Protein AF-A0A7T8QWN6-F1 (afdb_monomer_lite)

Secondary structure (DSSP, 8-state):
----PPP------EEEEEEETTTTEEEEEES--SS--S--EEEEEGGG----TT--TTS-HHHHHHHHHHHHHIIIII--GGGSSTT--TTHIIIIIHHHHHHTTS-TT-HHHHHHHHHHHHHHHHHHHHHHHHHHHTT--HHHHHHHHHHHHHHHHHHHHHHHHHHHHH-HHHHHHHHHHHHHHHHHTS----PPP-

Radius of gyration: 24.88 Å; chains: 1; bounding box: 60×54×81 Å

Sequence (198 aa):
MMEAKPKKAYENVVDVVEIHTGRLEASVEVLDDDNLIEDNERIVPLMELYPIKNQSKQFNVLTTATCLDQLRFFYDRIWKPWDVNDEVSEDWVDEHLELRINLLTLSPTDPTNIKLNRLAAETVSNQARIEQLDDLDGSRNDEEGDEIVIEKYDVYLRDEKIRKEVEILENPTLRLAKMRLDRRKKVEGHPEGREYPL

Structure (mmCIF, N/CA/C/O backbone):
data_AF-A0A7T8QWN6-F1
#
_entry.id   AF-A0A7T8QWN6-F1
#
loop_
_atom_site.group_PDB
_atom_site.id
_atom_site.type_symbol
_atom_site.label_atom_id
_atom_site.label_alt_id
_atom_site.label_comp_id
_atom_site.label_asym_id
_atom_site.label_entity_id
_atom_site.label_seq_id
_atom_site.pdbx_PDB_ins_code
_atom_site.Cartn_x
_atom_site.Cartn_y
_atom_site.Cartn_z
_atom_site.occupancy
_atom_site.B_iso_or_equiv
_atom_site.auth_seq_id
_atom_site.auth_comp_id
_atom_site.auth_asym_id
_atom_site.auth_atom_id
_atom_site.pdbx_PDB_model_num
ATOM 1 N N . MET A 1 1 ? -14.410 22.288 -13.694 1.00 36.09 1 MET A N 1
ATOM 2 C CA . MET A 1 1 ? -14.584 20.821 -13.713 1.00 36.09 1 MET A CA 1
ATOM 3 C C . MET A 1 1 ? -13.870 20.304 -14.944 1.00 36.09 1 MET A C 1
ATOM 5 O O . MET A 1 1 ? -14.353 20.535 -16.041 1.00 36.09 1 MET A O 1
ATOM 9 N N . MET A 1 2 ? -12.678 19.734 -14.778 1.00 34.72 2 MET A N 1
ATOM 10 C CA . MET A 1 2 ? -11.991 19.028 -15.859 1.00 34.72 2 MET A CA 1
ATOM 11 C C . MET A 1 2 ? -12.397 17.560 -15.751 1.00 34.72 2 MET A C 1
ATOM 13 O O . MET A 1 2 ? -12.129 16.927 -14.733 1.00 34.72 2 MET A O 1
ATOM 17 N N . GLU A 1 3 ? -13.105 17.054 -16.758 1.00 33.41 3 GLU A N 1
ATOM 18 C CA . GLU A 1 3 ? -13.359 15.622 -16.905 1.00 33.41 3 GLU A CA 1
ATOM 19 C C . GLU A 1 3 ? -12.019 14.906 -17.084 1.00 33.41 3 GLU A C 1
ATOM 21 O O . GLU A 1 3 ? -11.263 15.188 -18.018 1.00 33.41 3 GLU A O 1
ATOM 26 N N . ALA A 1 4 ? -11.712 13.985 -16.170 1.00 37.91 4 ALA A N 1
ATOM 27 C CA . ALA A 1 4 ? -10.608 13.061 -16.344 1.00 37.91 4 ALA A CA 1
ATOM 28 C C . ALA A 1 4 ? -10.914 12.192 -17.570 1.00 37.91 4 ALA A C 1
ATOM 30 O O . ALA A 1 4 ? -11.860 11.403 -17.564 1.00 37.91 4 ALA A O 1
ATOM 31 N N . LYS A 1 5 ? -10.132 12.359 -18.642 1.00 31.75 5 LYS A N 1
ATOM 32 C CA . LYS A 1 5 ? -10.207 11.466 -19.800 1.00 31.75 5 LYS A CA 1
ATOM 33 C C . LYS A 1 5 ? -9.913 10.034 -19.330 1.00 31.75 5 LYS A C 1
ATOM 35 O O . LYS A 1 5 ? -8.959 9.851 -18.569 1.00 31.75 5 LYS A O 1
ATOM 40 N N . PRO A 1 6 ? -10.683 9.025 -19.770 1.00 38.00 6 PRO A N 1
ATOM 41 C CA . PRO A 1 6 ? -10.378 7.639 -19.447 1.00 38.00 6 PRO A CA 1
ATOM 42 C C . PRO A 1 6 ? -8.966 7.311 -19.945 1.00 38.00 6 PRO A C 1
ATOM 44 O O . PRO A 1 6 ? -8.623 7.617 -21.091 1.00 38.00 6 PRO A O 1
ATOM 47 N N . LYS A 1 7 ? -8.135 6.719 -19.076 1.00 41.41 7 LYS A N 1
ATOM 48 C CA . LYS A 1 7 ? -6.840 6.157 -19.476 1.00 41.41 7 LYS A CA 1
ATOM 49 C C . LYS A 1 7 ? -7.110 5.163 -20.609 1.00 41.41 7 LYS A C 1
ATOM 51 O O . LYS A 1 7 ? -7.855 4.205 -20.418 1.00 41.41 7 LYS A O 1
ATOM 56 N N . LYS A 1 8 ? -6.551 5.422 -21.792 1.00 41.22 8 LYS A N 1
ATOM 57 C CA . LYS A 1 8 ? -6.565 4.486 -22.920 1.00 41.22 8 LYS A CA 1
ATOM 58 C C . LYS A 1 8 ? -5.888 3.200 -22.432 1.00 41.22 8 LYS A C 1
ATOM 60 O O . LYS A 1 8 ? -4.710 3.243 -22.095 1.00 41.22 8 LYS A O 1
ATOM 65 N N . ALA A 1 9 ? -6.628 2.099 -22.335 1.00 47.12 9 ALA A N 1
ATOM 66 C CA . ALA A 1 9 ? -6.013 0.786 -22.201 1.00 47.12 9 ALA A CA 1
ATOM 67 C C . ALA A 1 9 ? -5.255 0.534 -23.508 1.00 47.12 9 ALA A C 1
ATOM 69 O O . ALA A 1 9 ? -5.851 0.582 -24.583 1.00 47.12 9 ALA A O 1
ATOM 70 N N . TYR A 1 10 ? -3.936 0.391 -23.439 1.00 53.88 10 TYR A N 1
ATOM 71 C CA . TYR A 1 10 ? -3.146 0.023 -24.606 1.00 53.88 10 TYR A CA 1
ATOM 72 C C . TYR A 1 10 ? -3.382 -1.476 -24.860 1.00 53.88 10 TYR A C 1
ATOM 74 O O . TYR A 1 10 ? -2.912 -2.310 -24.096 1.00 53.88 10 TYR A O 1
ATOM 82 N N . GLU A 1 11 ? -4.165 -1.813 -25.890 1.00 68.50 11 GLU A N 1
ATOM 83 C CA . GLU A 1 11 ? -4.492 -3.187 -26.325 1.00 68.50 11 GLU A CA 1
ATOM 84 C C . GLU A 1 11 ? -3.371 -3.799 -27.190 1.00 68.50 11 GLU A C 1
ATOM 86 O O . GLU A 1 11 ? -3.631 -4.396 -28.231 1.00 68.50 11 GLU A O 1
ATOM 91 N N . ASN A 1 12 ? -2.105 -3.630 -26.804 1.00 80.88 12 ASN A N 1
ATOM 92 C CA . ASN A 1 12 ? -1.005 -4.233 -27.556 1.00 80.88 12 ASN A CA 1
ATOM 93 C C . ASN A 1 12 ? -0.857 -5.699 -27.138 1.00 80.88 12 ASN A C 1
ATOM 95 O O . ASN A 1 12 ? -0.647 -5.993 -25.960 1.00 80.88 12 ASN A O 1
ATOM 99 N N . VAL A 1 13 ? -0.964 -6.620 -28.097 1.00 85.75 13 VAL A N 1
ATOM 100 C CA . VAL A 1 13 ? -0.644 -8.032 -27.858 1.00 85.75 13 VAL A CA 1
ATOM 101 C C . VAL A 1 13 ? 0.873 -8.169 -27.828 1.00 85.75 13 VAL A C 1
ATOM 103 O O . VAL A 1 13 ? 1.559 -7.662 -28.716 1.00 85.75 13 VAL A O 1
ATOM 106 N N . VAL A 1 14 ? 1.389 -8.834 -26.799 1.00 88.44 14 VAL A N 1
ATOM 107 C CA . VAL A 1 14 ? 2.826 -9.028 -26.614 1.00 88.44 14 VAL A CA 1
ATOM 108 C C . VAL A 1 14 ? 3.167 -10.491 -26.375 1.00 88.44 14 VAL A C 1
ATOM 110 O O . VAL A 1 14 ? 2.383 -11.219 -25.757 1.00 88.44 14 VAL A O 1
ATOM 113 N N . ASP A 1 15 ? 4.358 -10.882 -26.809 1.00 89.69 15 ASP A N 1
ATOM 114 C CA . ASP A 1 15 ? 5.020 -12.105 -26.378 1.00 89.69 15 ASP A CA 1
ATOM 115 C C . ASP A 1 15 ? 5.909 -11.808 -25.170 1.00 89.69 15 ASP A C 1
ATOM 117 O O . ASP A 1 15 ? 6.622 -10.809 -25.128 1.00 89.69 15 ASP A O 1
ATOM 121 N N . VAL A 1 16 ? 5.844 -12.671 -24.155 1.00 90.44 16 VAL A N 1
ATOM 122 C CA . VAL A 1 16 ? 6.678 -12.555 -22.952 1.00 90.44 16 VAL A CA 1
ATOM 123 C C . VAL A 1 16 ? 7.971 -13.325 -23.184 1.00 90.44 16 VAL A C 1
ATOM 125 O O . VAL A 1 16 ? 7.938 -14.549 -23.322 1.00 90.44 16 VAL A O 1
ATOM 128 N N . VAL A 1 17 ? 9.091 -12.607 -23.196 1.00 91.94 17 VAL A N 1
ATOM 129 C CA . VAL A 1 17 ? 10.430 -13.155 -23.445 1.00 91.94 17 VAL A CA 1
ATOM 130 C C . VAL A 1 17 ? 11.053 -13.659 -22.145 1.00 91.94 17 VAL A C 1
ATOM 132 O O . VAL A 1 17 ? 11.495 -14.804 -22.066 1.00 91.94 17 VAL A O 1
ATOM 135 N N . GLU A 1 18 ? 11.042 -12.828 -21.100 1.00 93.56 18 GLU A N 1
ATOM 136 C CA . GLU A 1 18 ? 11.654 -13.139 -19.805 1.00 93.56 18 GLU A CA 1
ATOM 137 C C . GLU A 1 18 ? 10.854 -12.528 -18.647 1.00 93.56 18 GLU A C 1
ATOM 139 O O . GLU A 1 18 ? 10.285 -11.444 -18.769 1.00 93.56 18 GLU A O 1
ATOM 144 N N . ILE A 1 19 ? 10.818 -13.224 -17.505 1.00 93.12 19 ILE A N 1
ATOM 145 C CA . ILE A 1 19 ? 10.182 -12.749 -16.270 1.00 93.12 19 ILE A CA 1
ATOM 146 C C . ILE A 1 19 ? 11.258 -12.455 -15.225 1.00 93.12 19 ILE A C 1
ATOM 148 O O . ILE A 1 19 ? 11.980 -13.350 -14.786 1.00 93.12 19 ILE A O 1
ATOM 152 N N . HIS A 1 20 ? 11.284 -11.214 -14.746 1.00 94.25 20 HIS A N 1
ATOM 153 C CA . HIS A 1 20 ? 12.192 -10.722 -13.713 1.00 94.25 20 HIS A CA 1
ATOM 154 C C . HIS A 1 20 ? 11.475 -10.696 -12.361 1.00 94.25 20 HIS A C 1
ATOM 156 O O . HIS A 1 20 ? 11.024 -9.648 -11.898 1.00 94.25 20 HIS A O 1
ATOM 162 N N . THR A 1 21 ? 11.357 -11.851 -11.701 1.00 87.44 21 THR A N 1
ATOM 163 C CA . THR A 1 21 ? 10.572 -11.989 -10.455 1.00 87.44 21 THR A CA 1
ATOM 164 C C . THR A 1 21 ? 11.042 -11.074 -9.324 1.00 87.44 21 THR A C 1
ATOM 166 O O . THR A 1 21 ? 10.207 -10.556 -8.593 1.00 87.44 21 THR A O 1
ATOM 169 N N . GLY A 1 22 ? 12.349 -10.813 -9.209 1.00 87.62 22 GLY A N 1
ATOM 170 C CA . GLY A 1 22 ? 12.899 -9.910 -8.189 1.00 87.62 22 GLY A CA 1
ATOM 171 C C . GLY A 1 22 ? 12.535 -8.433 -8.380 1.00 87.62 22 GLY A C 1
ATOM 172 O O . GLY A 1 22 ? 12.601 -7.669 -7.426 1.00 87.62 22 GLY A O 1
ATOM 173 N N . ARG A 1 23 ? 12.137 -8.036 -9.595 1.00 89.38 23 ARG A N 1
ATOM 174 C CA . ARG A 1 23 ? 11.696 -6.670 -9.925 1.00 89.38 23 ARG A CA 1
ATOM 175 C C . ARG A 1 23 ? 10.200 -6.577 -10.214 1.00 89.38 23 ARG A C 1
ATOM 177 O O . ARG A 1 23 ? 9.685 -5.485 -10.396 1.00 89.38 23 ARG A O 1
ATOM 184 N N . LEU A 1 24 ? 9.506 -7.717 -10.243 1.00 93.62 24 LEU A N 1
ATOM 185 C CA . LEU A 1 24 ? 8.110 -7.828 -10.672 1.00 93.62 24 LEU A CA 1
ATOM 186 C C . LEU A 1 24 ? 7.871 -7.215 -12.059 1.00 93.62 24 LEU A C 1
ATOM 188 O O . LEU A 1 24 ? 6.840 -6.593 -12.322 1.00 93.62 24 LEU A O 1
ATOM 192 N N . GLU A 1 25 ? 8.818 -7.455 -12.960 1.00 96.25 25 GLU A N 1
ATOM 193 C CA . GLU A 1 25 ? 8.827 -6.968 -14.339 1.00 96.25 25 GLU A CA 1
ATOM 194 C C . GLU A 1 25 ? 8.911 -8.136 -15.326 1.00 96.25 25 GLU A C 1
ATOM 196 O O . GLU A 1 25 ? 9.283 -9.259 -14.970 1.00 96.25 25 GLU A O 1
ATOM 201 N N . ALA A 1 26 ? 8.591 -7.866 -16.584 1.00 95.50 26 ALA A N 1
ATOM 202 C CA . ALA A 1 26 ? 8.806 -8.775 -17.696 1.00 95.50 26 ALA A CA 1
ATOM 203 C C . ALA A 1 26 ? 9.373 -8.031 -18.902 1.00 95.50 26 ALA A C 1
ATOM 205 O O . ALA A 1 26 ? 8.971 -6.904 -19.192 1.00 95.50 26 ALA A O 1
ATOM 206 N N . SER A 1 27 ? 10.264 -8.709 -19.614 1.00 94.81 27 SER A N 1
ATOM 207 C CA . SER A 1 27 ? 10.663 -8.355 -20.970 1.00 94.81 27 SER A CA 1
ATOM 208 C C . SER A 1 27 ? 9.614 -8.865 -21.950 1.00 94.81 27 SER A C 1
ATOM 210 O O . SER A 1 27 ? 9.266 -10.052 -21.920 1.00 94.81 27 SER A O 1
ATOM 212 N N . VAL A 1 28 ? 9.102 -7.987 -22.810 1.00 92.50 28 VAL A N 1
ATOM 213 C CA . VAL A 1 28 ? 8.050 -8.311 -23.777 1.00 92.50 28 VAL A CA 1
ATOM 214 C C . VAL A 1 28 ? 8.340 -7.768 -25.169 1.00 92.50 28 VAL A C 1
ATOM 216 O O . VAL A 1 28 ? 8.857 -6.664 -25.309 1.00 92.50 28 VAL A O 1
ATOM 219 N N . GLU A 1 29 ? 7.937 -8.511 -26.194 1.00 90.38 29 GLU A N 1
ATOM 220 C CA . GLU A 1 29 ? 7.984 -8.102 -27.600 1.00 90.38 29 GLU A CA 1
ATOM 221 C C . GLU A 1 29 ? 6.567 -7.832 -28.112 1.00 90.38 29 GLU A C 1
ATOM 223 O O . GLU A 1 29 ? 5.663 -8.648 -27.935 1.00 90.38 29 GLU A O 1
ATOM 228 N N . VAL A 1 30 ? 6.342 -6.679 -28.744 1.00 86.12 30 VAL A N 1
ATOM 229 C CA . VAL A 1 30 ? 5.023 -6.313 -29.287 1.00 86.12 30 VAL A CA 1
ATOM 230 C C . VAL A 1 30 ? 4.777 -7.019 -30.622 1.00 86.12 30 VAL A C 1
ATOM 232 O O . VAL A 1 30 ? 5.586 -6.911 -31.538 1.00 86.12 30 VAL A O 1
ATOM 235 N N . LEU A 1 31 ? 3.639 -7.709 -30.744 1.00 78.31 31 LEU A N 1
ATOM 236 C CA . LEU A 1 31 ? 3.319 -8.564 -31.893 1.00 78.31 31 LEU A CA 1
ATOM 237 C C . LEU A 1 31 ? 2.673 -7.843 -33.088 1.00 78.31 31 LEU A C 1
ATOM 239 O O . LEU A 1 31 ? 2.512 -8.464 -34.135 1.00 78.31 31 LEU A O 1
ATOM 243 N N . ASP A 1 32 ? 2.299 -6.569 -32.950 1.00 66.62 32 ASP A N 1
ATOM 244 C CA . ASP A 1 32 ? 1.532 -5.827 -33.965 1.00 66.62 32 ASP A CA 1
ATOM 245 C C . ASP A 1 32 ? 2.066 -4.395 -34.149 1.00 66.62 32 ASP A C 1
ATOM 247 O O . ASP A 1 32 ? 1.340 -3.409 -34.025 1.00 66.62 32 ASP A O 1
ATOM 251 N N . ASP A 1 33 ? 3.375 -4.261 -34.380 1.00 58.12 33 ASP A N 1
ATOM 252 C CA . ASP A 1 33 ? 3.938 -3.017 -34.908 1.00 58.12 33 ASP A CA 1
ATOM 253 C C . ASP A 1 33 ? 4.188 -3.223 -36.411 1.00 58.12 33 ASP A C 1
ATOM 255 O O . ASP A 1 33 ? 5.148 -3.876 -36.815 1.00 58.12 33 ASP A O 1
ATOM 259 N N . ASP A 1 34 ? 3.324 -2.646 -37.257 1.00 55.72 34 ASP A N 1
ATOM 260 C CA . ASP A 1 34 ? 3.545 -2.504 -38.712 1.00 55.72 34 ASP A CA 1
ATOM 261 C C . ASP A 1 34 ? 4.887 -1.793 -39.031 1.00 55.72 34 ASP A C 1
ATOM 263 O O . ASP A 1 34 ? 5.310 -1.710 -40.188 1.00 55.72 34 ASP A O 1
ATOM 267 N N . ASN A 1 35 ? 5.580 -1.276 -38.010 1.00 52.12 35 ASN A N 1
ATOM 268 C CA . ASN A 1 35 ? 6.927 -0.747 -38.089 1.00 52.12 35 ASN A CA 1
ATOM 269 C C . ASN A 1 35 ? 7.946 -1.801 -37.635 1.00 52.12 35 ASN A C 1
ATOM 271 O O . ASN A 1 35 ? 8.075 -2.117 -36.455 1.00 52.12 35 ASN A O 1
ATOM 275 N N . LEU A 1 36 ? 8.722 -2.283 -38.606 1.00 50.28 36 LEU A N 1
ATOM 276 C CA . LEU A 1 36 ? 9.958 -3.056 -38.452 1.00 50.28 36 LEU A CA 1
ATOM 277 C C . LEU A 1 36 ? 11.016 -2.255 -37.663 1.00 50.28 36 LEU A C 1
ATOM 279 O O . LEU A 1 36 ? 11.986 -1.764 -38.242 1.00 50.28 36 LEU A O 1
ATOM 283 N N . ILE A 1 37 ? 10.820 -2.056 -36.362 1.00 56.22 37 ILE A N 1
ATOM 284 C CA . ILE A 1 37 ? 11.839 -1.490 -35.478 1.00 56.22 37 ILE A CA 1
ATOM 285 C C . ILE A 1 37 ? 12.659 -2.667 -34.946 1.00 56.22 37 ILE A C 1
ATOM 287 O O . ILE A 1 37 ? 12.119 -3.588 -34.343 1.00 56.22 37 ILE A O 1
ATOM 291 N N . GLU A 1 38 ? 13.967 -2.643 -35.201 1.00 57.00 38 GLU A N 1
ATOM 292 C CA . GLU A 1 38 ? 14.924 -3.705 -34.844 1.00 57.00 38 GLU A CA 1
ATOM 293 C C . GLU A 1 38 ? 15.134 -3.888 -33.319 1.00 57.00 38 GLU A C 1
ATOM 295 O O . GLU A 1 38 ? 15.920 -4.739 -32.929 1.00 57.00 38 GLU A O 1
ATOM 300 N N . ASP A 1 39 ? 14.396 -3.162 -32.467 1.00 62.84 39 ASP A N 1
ATOM 301 C CA . ASP A 1 39 ? 14.409 -3.251 -30.996 1.00 62.84 39 ASP A CA 1
ATOM 302 C C . ASP A 1 39 ? 12.982 -3.052 -30.438 1.00 62.84 39 ASP A C 1
ATOM 304 O O . ASP A 1 39 ? 12.593 -1.962 -30.007 1.00 62.84 39 ASP A O 1
ATOM 308 N N . ASN A 1 40 ? 12.168 -4.111 -30.481 1.00 76.88 40 ASN A N 1
ATOM 309 C CA . ASN A 1 40 ? 10.787 -4.109 -29.970 1.00 76.88 40 ASN A CA 1
ATOM 310 C C . ASN A 1 40 ? 10.650 -4.678 -28.548 1.00 76.88 40 ASN A C 1
ATOM 312 O O . ASN A 1 40 ? 9.529 -4.749 -28.032 1.00 76.88 40 ASN A O 1
ATOM 316 N N . GLU A 1 41 ? 11.760 -5.056 -27.908 1.00 86.56 41 GLU A N 1
ATOM 317 C CA . GLU A 1 41 ? 11.755 -5.521 -26.523 1.00 86.56 41 GLU A CA 1
ATOM 318 C C . GLU A 1 41 ? 11.516 -4.343 -25.568 1.00 86.56 41 GLU A C 1
ATOM 320 O O . GLU A 1 41 ? 12.188 -3.310 -25.611 1.00 86.56 41 GLU A O 1
ATOM 325 N N . ARG A 1 42 ? 10.526 -4.487 -24.690 1.00 89.00 42 ARG A N 1
ATOM 326 C CA . ARG A 1 42 ? 10.186 -3.503 -23.661 1.00 89.00 42 ARG A CA 1
ATOM 327 C C . ARG A 1 42 ? 10.121 -4.177 -22.307 1.00 89.00 42 ARG A C 1
ATOM 329 O O . ARG A 1 42 ? 9.623 -5.290 -22.187 1.00 89.00 42 ARG A O 1
ATOM 336 N N . ILE A 1 43 ? 10.559 -3.463 -21.278 1.00 93.31 43 ILE A N 1
ATOM 337 C CA . ILE A 1 43 ? 10.356 -3.880 -19.893 1.00 93.31 43 ILE A CA 1
ATOM 338 C C . ILE A 1 43 ? 9.037 -3.284 -19.417 1.00 93.31 43 ILE A C 1
ATOM 340 O O . ILE A 1 43 ? 8.831 -2.072 -19.509 1.00 93.31 43 ILE A O 1
ATOM 344 N N . VAL A 1 44 ? 8.142 -4.134 -18.925 1.00 93.50 44 VAL A N 1
ATOM 345 C CA . VAL A 1 44 ? 6.851 -3.725 -18.364 1.00 93.50 44 VAL A CA 1
ATOM 346 C C . VAL A 1 44 ? 6.639 -4.354 -16.986 1.00 93.50 44 VAL A C 1
ATOM 348 O O . VAL A 1 44 ? 7.082 -5.482 -16.752 1.00 93.50 44 VAL A O 1
ATOM 351 N N . PRO A 1 45 ? 5.934 -3.681 -16.063 1.00 94.81 45 PRO A N 1
ATOM 352 C CA . PRO A 1 45 ? 5.517 -4.298 -14.810 1.00 94.81 45 PRO A CA 1
ATOM 353 C C . PRO A 1 45 ? 4.621 -5.516 -15.067 1.00 94.81 45 PRO A C 1
ATOM 355 O O . PRO A 1 45 ? 3.711 -5.467 -15.898 1.00 94.81 45 PRO A O 1
ATOM 358 N N . LEU A 1 46 ? 4.781 -6.590 -14.288 1.00 94.69 46 LEU A N 1
ATOM 359 C CA . LEU A 1 46 ? 3.911 -7.777 -14.374 1.00 94.69 46 LEU A CA 1
ATOM 360 C C . LEU A 1 46 ? 2.431 -7.426 -14.177 1.00 94.69 46 LEU A C 1
ATOM 362 O O . LEU A 1 46 ? 1.543 -8.025 -14.780 1.00 94.69 46 LEU A O 1
ATOM 366 N N . MET A 1 47 ? 2.176 -6.402 -13.368 1.00 93.50 47 MET A N 1
ATOM 367 C CA . MET A 1 47 ? 0.860 -5.822 -13.110 1.00 93.50 47 MET A CA 1
ATOM 368 C C . MET A 1 47 ? 0.128 -5.339 -14.371 1.00 93.50 47 MET A C 1
ATOM 370 O O . MET A 1 47 ? -1.104 -5.271 -14.372 1.00 93.50 47 MET A O 1
ATOM 374 N N . GLU A 1 48 ? 0.847 -5.054 -15.456 1.00 92.44 48 GLU A N 1
ATOM 375 C CA . GLU A 1 48 ? 0.286 -4.582 -16.726 1.00 92.44 48 GLU A CA 1
ATOM 376 C C . GLU A 1 48 ? -0.032 -5.723 -17.708 1.00 92.44 48 GLU A C 1
ATOM 378 O O . GLU A 1 48 ? -0.742 -5.505 -18.688 1.00 92.44 48 GLU A O 1
ATOM 383 N N . LEU A 1 49 ? 0.414 -6.957 -17.435 1.00 91.56 49 LEU A N 1
ATOM 384 C CA . LEU A 1 49 ? 0.239 -8.098 -18.339 1.00 91.56 49 LEU A CA 1
ATOM 385 C C . LEU A 1 49 ? -1.068 -8.853 -18.114 1.00 91.56 49 LEU A C 1
ATOM 387 O O . LEU A 1 49 ? -1.349 -9.303 -17.008 1.00 91.56 49 LEU A O 1
ATOM 391 N N . TYR A 1 50 ? -1.836 -9.106 -19.171 1.00 91.19 50 TYR A N 1
ATOM 392 C CA . TYR A 1 50 ? -3.069 -9.894 -19.089 1.00 91.19 50 TYR A CA 1
ATOM 393 C C . TYR A 1 50 ? -2.965 -11.147 -19.964 1.00 91.19 50 TYR A C 1
ATOM 395 O O . TYR A 1 50 ? -2.650 -11.037 -21.150 1.00 91.19 50 TYR A O 1
ATOM 403 N N . PRO A 1 51 ? -3.232 -12.348 -19.422 1.00 89.81 51 PRO A N 1
ATOM 404 C CA . PRO A 1 51 ? -3.171 -13.565 -20.213 1.00 89.81 51 PRO A CA 1
ATOM 405 C C . PRO A 1 51 ? -4.340 -13.631 -21.200 1.00 89.81 51 PRO A C 1
ATOM 407 O O . PRO A 1 51 ? -5.488 -13.325 -20.868 1.00 89.81 51 PRO A O 1
ATOM 410 N N . ILE A 1 52 ? -4.055 -14.085 -22.419 1.00 86.88 52 ILE A N 1
ATOM 411 C CA . ILE A 1 52 ? -5.055 -14.272 -23.475 1.00 86.88 52 ILE A CA 1
ATOM 412 C C . ILE A 1 52 ? -5.562 -15.718 -23.505 1.00 86.88 52 ILE A C 1
ATOM 414 O O . ILE A 1 52 ? -4.813 -16.667 -23.281 1.00 86.88 52 ILE A O 1
ATOM 418 N N . LYS A 1 53 ? -6.843 -15.912 -23.852 1.00 77.94 53 LYS A N 1
ATOM 419 C CA . LYS A 1 53 ? -7.490 -17.244 -23.885 1.00 77.94 53 LYS A CA 1
ATOM 420 C C . LYS A 1 53 ? -6.800 -18.257 -24.810 1.00 77.94 53 LYS A C 1
ATOM 422 O O . LYS A 1 53 ? -6.937 -19.455 -24.591 1.00 77.94 53 LYS A O 1
ATOM 427 N N . ASN A 1 54 ? -6.087 -17.775 -25.828 1.00 73.19 54 ASN A N 1
ATOM 428 C CA . ASN A 1 54 ? -5.444 -18.594 -26.858 1.00 73.19 54 ASN A CA 1
ATOM 429 C C . ASN A 1 54 ? -3.933 -18.795 -26.622 1.00 73.19 54 ASN A C 1
ATOM 431 O O . ASN A 1 54 ? -3.226 -19.169 -27.555 1.00 73.19 54 ASN A O 1
ATOM 435 N N . GLN A 1 55 ? -3.428 -18.543 -25.408 1.00 73.69 55 GLN A N 1
ATOM 436 C CA . GLN A 1 55 ? -2.034 -18.830 -25.055 1.00 73.69 55 GLN A CA 1
ATOM 437 C C . GLN A 1 55 ? -1.687 -20.314 -25.274 1.00 73.69 55 GLN A C 1
ATOM 439 O O . GLN A 1 55 ? -2.546 -21.197 -25.178 1.00 73.69 55 GLN A O 1
ATOM 444 N N . SER A 1 56 ? -0.413 -20.582 -25.585 1.00 69.62 56 SER A N 1
ATOM 445 C CA . SER A 1 56 ? 0.107 -21.938 -25.800 1.00 69.62 56 SER A CA 1
ATOM 446 C C . SER A 1 56 ? -0.344 -22.894 -24.692 1.00 69.62 56 SER A C 1
ATOM 448 O O . SER A 1 56 ? -0.223 -22.590 -23.507 1.00 69.62 56 SER A O 1
ATOM 450 N N . LYS A 1 57 ? -0.803 -24.095 -25.076 1.00 65.31 57 LYS A N 1
ATOM 451 C CA . LYS A 1 57 ? -1.290 -25.143 -24.152 1.00 65.31 57 LYS A CA 1
ATOM 452 C C . LYS A 1 57 ? -0.250 -25.611 -23.127 1.00 65.31 57 LYS A C 1
ATOM 454 O O . LYS A 1 57 ? -0.593 -26.363 -22.221 1.00 65.31 57 LYS A O 1
ATOM 459 N N . GLN A 1 58 ? 1.011 -25.223 -23.305 1.00 69.94 58 GLN A N 1
ATOM 460 C CA . GLN A 1 58 ? 2.098 -25.510 -22.373 1.00 69.94 58 GLN A CA 1
ATOM 461 C C . GLN A 1 58 ? 1.962 -24.722 -21.061 1.00 69.94 58 GLN A C 1
ATOM 463 O O . GLN A 1 58 ? 2.480 -25.164 -20.040 1.00 69.94 58 GLN A O 1
ATOM 468 N N . PHE A 1 59 ? 1.224 -23.607 -21.065 1.00 70.81 59 PHE A N 1
ATOM 469 C CA . PHE A 1 59 ? 0.994 -22.779 -19.886 1.00 70.81 59 PHE A CA 1
ATOM 470 C C . PHE A 1 59 ? -0.465 -22.860 -19.436 1.00 70.81 59 PHE A C 1
ATOM 472 O O . PHE A 1 59 ? -1.400 -22.797 -20.238 1.00 70.81 59 PHE A O 1
ATOM 479 N N . ASN A 1 60 ? -0.676 -22.999 -18.126 1.00 83.75 60 ASN A N 1
ATOM 480 C CA . ASN A 1 60 ? -2.016 -22.959 -17.557 1.00 83.75 60 ASN A CA 1
ATOM 481 C C . ASN A 1 60 ? -2.485 -21.501 -17.455 1.00 83.75 60 ASN A C 1
ATOM 483 O O . ASN A 1 60 ? -2.220 -20.826 -16.463 1.00 83.75 60 ASN A O 1
ATOM 487 N N . VAL A 1 61 ? -3.217 -21.049 -18.477 1.00 87.19 61 VAL A N 1
ATOM 488 C CA . VAL A 1 61 ? -3.784 -19.691 -18.578 1.00 87.19 61 VAL A CA 1
ATOM 489 C C . VAL A 1 61 ? -4.545 -19.284 -17.312 1.00 87.19 61 VAL A C 1
ATOM 491 O O . VAL A 1 61 ? -4.431 -18.145 -16.866 1.00 87.19 61 VAL A O 1
ATOM 494 N N . LEU A 1 62 ? -5.293 -20.211 -16.700 1.00 87.94 62 LEU A N 1
ATOM 495 C CA . LEU A 1 62 ? -6.058 -19.930 -15.483 1.00 87.94 62 LEU A CA 1
ATOM 496 C C . LEU A 1 62 ? -5.137 -19.679 -14.284 1.00 87.94 62 LEU A C 1
ATOM 498 O O . LEU A 1 62 ? -5.383 -18.760 -13.504 1.00 87.94 62 LEU A O 1
ATOM 502 N N . THR A 1 63 ? -4.077 -20.476 -14.142 1.00 89.31 63 THR A N 1
ATOM 503 C CA . THR A 1 63 ? -3.073 -20.273 -13.090 1.00 89.31 63 THR A CA 1
ATOM 504 C C . THR A 1 63 ? -2.365 -18.937 -13.278 1.00 89.31 63 THR A C 1
ATOM 506 O O . THR A 1 63 ? -2.298 -18.163 -12.330 1.00 89.31 63 THR A O 1
ATOM 509 N N . THR A 1 64 ? -1.922 -18.621 -14.498 1.00 89.75 64 THR A N 1
ATOM 510 C CA . THR A 1 64 ? -1.275 -17.338 -14.808 1.00 89.75 64 THR A CA 1
ATOM 511 C C . THR A 1 64 ? -2.187 -16.154 -14.490 1.00 89.75 64 THR A C 1
ATOM 513 O O . THR A 1 64 ? -1.756 -15.221 -13.816 1.00 89.75 64 THR A O 1
ATOM 516 N N . ALA A 1 65 ? -3.458 -16.210 -14.904 1.00 90.75 65 ALA A N 1
ATOM 517 C CA . ALA A 1 65 ? -4.444 -15.177 -14.582 1.00 90.75 65 ALA A CA 1
ATOM 518 C C . ALA A 1 65 ? -4.607 -15.007 -13.069 1.00 90.75 65 ALA A C 1
ATOM 520 O O . ALA A 1 65 ? -4.531 -13.893 -12.564 1.00 90.75 65 ALA A O 1
ATOM 521 N N . THR A 1 66 ? -4.738 -16.121 -12.343 1.00 93.50 66 THR A N 1
ATOM 522 C CA . THR A 1 66 ? -4.907 -16.110 -10.883 1.00 93.50 66 THR A CA 1
ATOM 523 C C . THR A 1 66 ? -3.704 -15.478 -10.180 1.00 93.50 66 THR A C 1
ATOM 525 O O . THR A 1 66 ? -3.890 -14.645 -9.298 1.00 93.50 66 THR A O 1
ATOM 528 N N . CYS A 1 67 ? -2.475 -15.830 -10.571 1.00 92.19 67 CYS A N 1
ATOM 529 C CA . CYS A 1 67 ? -1.261 -15.258 -9.981 1.00 92.19 67 CYS A CA 1
ATOM 530 C C . CYS A 1 67 ? -1.167 -13.745 -10.222 1.00 92.19 67 CYS A C 1
ATOM 532 O O . CYS A 1 67 ? -0.838 -12.994 -9.306 1.00 92.19 67 CYS A O 1
ATOM 534 N N . LEU A 1 68 ? -1.489 -13.286 -11.434 1.00 93.75 68 LEU A N 1
ATOM 535 C CA . LEU A 1 68 ? -1.468 -11.862 -11.765 1.00 93.75 68 LEU A CA 1
ATOM 536 C C . LEU A 1 68 ? -2.580 -11.092 -11.038 1.00 93.75 68 LEU A C 1
ATOM 538 O O . LEU A 1 68 ? -2.349 -9.982 -10.568 1.00 93.75 68 LEU A O 1
ATOM 542 N N . ASP A 1 69 ? -3.763 -11.682 -10.874 1.00 95.06 69 ASP A N 1
ATOM 543 C CA . ASP A 1 69 ? -4.851 -11.076 -10.100 1.00 95.06 69 ASP A CA 1
ATOM 544 C C . ASP A 1 69 ? -4.517 -10.987 -8.607 1.00 95.06 69 ASP A C 1
ATOM 546 O O . ASP A 1 69 ? -4.840 -9.990 -7.963 1.00 95.06 69 ASP A O 1
ATOM 550 N N . GLN A 1 70 ? -3.830 -11.989 -8.051 1.00 94.88 70 GLN A N 1
ATOM 551 C CA . GLN A 1 70 ? -3.328 -11.949 -6.675 1.00 94.88 70 GLN A CA 1
ATOM 552 C C . GLN A 1 70 ? -2.268 -10.861 -6.491 1.00 94.88 70 GLN A C 1
ATOM 554 O O . GLN A 1 70 ? -2.341 -10.111 -5.517 1.00 94.88 70 GLN A O 1
ATOM 559 N N . LEU A 1 71 ? -1.333 -10.736 -7.440 1.00 94.62 71 LEU A N 1
ATOM 560 C CA . LEU A 1 71 ? -0.337 -9.664 -7.454 1.00 94.62 71 LEU A CA 1
ATOM 561 C C . LEU A 1 71 ? -1.023 -8.291 -7.458 1.00 94.62 71 LEU A C 1
ATOM 563 O O . LEU A 1 71 ? -0.702 -7.432 -6.637 1.00 94.62 71 LEU A O 1
ATOM 567 N N . ARG A 1 72 ? -2.035 -8.116 -8.317 1.00 95.19 72 ARG A N 1
ATOM 568 C CA . ARG A 1 72 ? -2.808 -6.871 -8.393 1.00 95.19 72 ARG A CA 1
ATOM 569 C C . ARG A 1 72 ? -3.555 -6.562 -7.129 1.00 95.19 72 ARG A C 1
ATOM 571 O O . ARG A 1 72 ? -3.440 -5.469 -6.586 1.00 95.19 72 ARG A O 1
ATOM 578 N N . PHE A 1 73 ? -4.284 -7.544 -6.624 1.00 95.56 73 PHE A N 1
ATOM 579 C CA . PHE A 1 73 ? -5.009 -7.400 -5.378 1.00 95.56 73 PHE A CA 1
ATOM 580 C C . PHE A 1 73 ? -4.079 -6.999 -4.228 1.00 95.56 73 PHE A C 1
ATOM 582 O O . PHE A 1 73 ? -4.431 -6.122 -3.439 1.00 95.56 73 PHE A O 1
ATOM 589 N N . PHE A 1 74 ? -2.889 -7.597 -4.151 1.00 94.31 74 PHE A N 1
ATOM 590 C CA . PHE A 1 74 ? -1.902 -7.257 -3.139 1.00 94.31 74 PHE A CA 1
ATOM 591 C C . PHE A 1 74 ? -1.490 -5.784 -3.224 1.00 94.31 74 PHE A C 1
ATOM 593 O O . PHE A 1 74 ? -1.726 -5.043 -2.268 1.00 94.31 74 PHE A O 1
ATOM 600 N N . TYR A 1 75 ? -0.952 -5.335 -4.360 1.00 92.25 75 TYR A N 1
ATOM 601 C CA . TYR A 1 75 ? -0.420 -3.974 -4.487 1.00 92.25 75 TYR A CA 1
ATOM 602 C C . TYR A 1 75 ? -1.505 -2.887 -4.527 1.00 92.25 75 TYR A C 1
ATOM 604 O O . TYR A 1 75 ? -1.292 -1.796 -4.003 1.00 92.25 75 TYR A O 1
ATOM 612 N N . ASP A 1 76 ? -2.696 -3.185 -5.057 1.00 92.38 76 ASP A N 1
ATOM 613 C CA . ASP A 1 76 ? -3.792 -2.211 -5.137 1.00 92.38 76 ASP A CA 1
ATOM 614 C C . ASP A 1 76 ? -4.581 -2.084 -3.825 1.00 92.38 76 ASP A C 1
ATOM 616 O O . ASP A 1 76 ? -5.220 -1.057 -3.569 1.00 92.38 76 ASP A O 1
ATOM 620 N N . ARG A 1 77 ? -4.647 -3.154 -3.017 1.00 93.00 77 ARG A N 1
ATOM 621 C CA . ARG A 1 77 ? -5.600 -3.244 -1.891 1.00 93.00 77 ARG A CA 1
ATOM 622 C C . ARG A 1 77 ? -4.929 -3.449 -0.545 1.00 93.00 77 ARG A C 1
ATOM 624 O O . ARG A 1 77 ? -5.426 -2.890 0.438 1.00 93.00 77 ARG A O 1
ATOM 631 N N . ILE A 1 78 ? -3.834 -4.200 -0.482 1.00 94.56 78 ILE A N 1
ATOM 632 C CA . ILE A 1 78 ? -3.172 -4.565 0.776 1.00 94.56 78 ILE A CA 1
ATOM 633 C C . ILE A 1 78 ? -1.945 -3.692 1.033 1.00 94.56 78 ILE A C 1
ATOM 635 O O . ILE A 1 78 ? -1.828 -3.149 2.131 1.00 94.56 78 ILE A O 1
ATOM 639 N N . TRP A 1 79 ? -1.074 -3.519 0.039 1.00 93.19 79 TRP A N 1
ATOM 640 C CA . TRP A 1 79 ? 0.088 -2.639 0.131 1.00 93.19 79 TRP A CA 1
ATOM 641 C C . TRP A 1 79 ? -0.353 -1.183 0.323 1.00 93.19 79 TRP A C 1
ATOM 643 O O . TRP A 1 79 ? -1.390 -0.742 -0.193 1.00 93.19 79 TRP A O 1
ATOM 653 N N . LYS A 1 80 ? 0.398 -0.442 1.130 1.00 93.00 80 LYS A N 1
ATOM 654 C CA . LYS A 1 80 ? 0.125 0.938 1.524 1.00 93.00 80 LYS A CA 1
ATOM 655 C C . LYS A 1 80 ? 1.373 1.797 1.332 1.00 93.00 80 LYS A C 1
ATOM 657 O O . LYS A 1 80 ? 2.488 1.289 1.371 1.00 93.00 80 LYS A O 1
ATOM 662 N N . PRO A 1 81 ? 1.212 3.122 1.169 1.00 92.75 81 PRO A N 1
ATOM 663 C CA . PRO A 1 81 ? 2.343 4.015 0.909 1.00 92.75 81 PRO A CA 1
ATOM 664 C C . PRO A 1 81 ? 3.438 3.993 1.985 1.00 92.75 81 PRO A C 1
ATOM 666 O O . PRO A 1 81 ? 4.601 4.218 1.676 1.00 92.75 81 PRO A O 1
ATOM 669 N N . TRP A 1 82 ? 3.083 3.698 3.238 1.00 90.88 82 TRP A N 1
ATOM 670 C CA . TRP A 1 82 ? 4.030 3.601 4.355 1.00 90.88 82 TRP A CA 1
ATOM 671 C C . TRP A 1 82 ? 4.794 2.271 4.424 1.00 90.88 82 TRP A C 1
ATOM 673 O O . TRP A 1 82 ? 5.653 2.137 5.288 1.00 90.88 82 TRP A O 1
ATOM 683 N N . ASP A 1 83 ? 4.515 1.313 3.536 1.00 89.00 83 ASP A N 1
ATOM 684 C CA . ASP A 1 83 ? 5.268 0.053 3.448 1.00 89.00 83 ASP A CA 1
ATOM 685 C C . ASP A 1 83 ? 6.508 0.156 2.548 1.00 89.00 83 ASP A C 1
ATOM 687 O O . ASP A 1 83 ? 7.265 -0.794 2.445 1.00 89.00 83 ASP A O 1
ATOM 691 N N . VAL A 1 84 ? 6.709 1.275 1.844 1.00 78.38 84 VAL A N 1
ATOM 692 C CA . VAL A 1 84 ? 7.782 1.420 0.839 1.00 78.38 84 VAL A CA 1
ATOM 693 C C . VAL A 1 84 ? 9.171 1.602 1.473 1.00 78.38 84 VAL A C 1
ATOM 695 O O . VAL A 1 84 ? 10.180 1.441 0.797 1.00 78.38 84 VAL A O 1
ATOM 698 N N . ASN A 1 85 ? 9.240 1.940 2.761 1.00 68.12 85 ASN A N 1
ATOM 699 C CA . ASN A 1 85 ? 10.485 2.354 3.410 1.00 68.12 85 ASN A CA 1
ATOM 700 C C . ASN A 1 85 ? 11.399 1.163 3.758 1.00 68.12 85 ASN A C 1
ATOM 702 O O . ASN A 1 85 ? 10.912 0.055 3.957 1.00 68.12 85 ASN A O 1
ATOM 706 N N . ASP A 1 86 ? 12.704 1.426 3.927 1.00 54.69 86 ASP A N 1
ATOM 707 C CA . ASP A 1 86 ? 13.816 0.467 4.155 1.00 54.69 86 ASP A CA 1
ATOM 708 C C . ASP A 1 86 ? 13.675 -0.496 5.362 1.00 54.69 86 ASP A C 1
ATOM 710 O O . ASP A 1 86 ? 14.571 -1.288 5.650 1.00 54.69 86 ASP A O 1
ATOM 714 N N . GLU A 1 87 ? 12.553 -0.446 6.074 1.00 60.28 87 GLU A N 1
ATOM 715 C CA . GLU A 1 87 ? 12.207 -1.274 7.229 1.00 60.28 87 GLU A CA 1
ATOM 716 C C . GLU A 1 87 ? 11.100 -2.292 6.889 1.00 60.28 87 GLU A C 1
ATOM 718 O O . GLU A 1 87 ? 10.313 -2.654 7.764 1.00 60.28 87 GLU A O 1
ATOM 723 N N . VAL A 1 88 ? 10.980 -2.748 5.632 1.00 68.19 88 VAL A N 1
ATOM 724 C CA . VAL A 1 88 ? 10.072 -3.866 5.320 1.00 68.19 88 VAL A CA 1
ATOM 725 C C . VAL A 1 88 ? 10.564 -5.100 6.068 1.00 68.19 88 VAL A C 1
ATOM 727 O O . VAL A 1 88 ? 11.556 -5.718 5.684 1.00 68.19 88 VAL A O 1
ATOM 730 N N . SER A 1 89 ? 9.872 -5.427 7.158 1.00 74.44 89 SER A N 1
ATOM 731 C CA . SER A 1 89 ? 10.138 -6.608 7.974 1.00 74.44 89 SER A CA 1
ATOM 732 C C . SER A 1 89 ? 10.118 -7.862 7.097 1.00 74.44 89 SER A C 1
ATOM 734 O O . SER A 1 89 ? 9.219 -8.027 6.266 1.00 74.44 89 SER A O 1
ATOM 736 N N . GLU A 1 90 ? 11.071 -8.778 7.299 1.00 77.56 90 GLU A N 1
ATOM 737 C CA . GLU A 1 90 ? 10.996 -10.125 6.705 1.00 77.56 90 GLU A CA 1
ATOM 738 C C . GLU A 1 90 ? 9.684 -10.828 7.112 1.00 77.56 90 GLU A C 1
ATOM 740 O O . GLU A 1 90 ? 9.147 -11.635 6.351 1.00 77.56 90 GLU A O 1
ATOM 745 N N . ASP A 1 91 ? 9.111 -10.422 8.251 1.00 85.50 91 ASP A N 1
ATOM 746 C CA . ASP A 1 91 ? 7.862 -10.922 8.820 1.00 85.50 91 ASP A CA 1
ATOM 747 C C . ASP A 1 91 ? 6.629 -10.082 8.416 1.00 85.50 91 ASP A C 1
ATOM 749 O O . ASP A 1 91 ? 5.559 -10.223 9.012 1.00 85.50 91 ASP A O 1
ATOM 753 N N . TRP A 1 92 ? 6.715 -9.229 7.380 1.00 90.50 92 TRP A N 1
ATOM 754 C CA . TRP A 1 92 ? 5.613 -8.340 6.953 1.00 90.50 92 TRP A CA 1
ATOM 755 C C . TRP A 1 92 ? 4.277 -9.079 6.783 1.00 90.50 92 TRP A C 1
ATOM 757 O O . TRP A 1 92 ? 3.211 -8.554 7.113 1.00 90.50 92 TRP A O 1
ATOM 767 N N . VAL A 1 93 ? 4.323 -10.314 6.269 1.00 90.00 93 VAL A N 1
ATOM 768 C CA . VAL A 1 93 ? 3.128 -11.149 6.073 1.00 90.00 93 VAL A CA 1
ATOM 769 C C . VAL A 1 93 ? 2.446 -11.439 7.406 1.00 90.00 93 VAL A C 1
ATOM 771 O O . VAL A 1 93 ? 1.234 -11.241 7.519 1.00 90.00 93 VAL A O 1
ATOM 774 N N . ASP A 1 94 ? 3.215 -11.859 8.404 1.00 90.56 94 ASP A N 1
ATOM 775 C CA . ASP A 1 94 ? 2.706 -12.212 9.728 1.00 90.56 94 ASP A CA 1
ATOM 776 C C . ASP A 1 94 ? 2.251 -10.967 10.505 1.00 90.56 94 ASP A C 1
ATOM 778 O O . ASP A 1 94 ? 1.278 -11.018 11.260 1.00 90.56 94 ASP A O 1
ATOM 782 N N . GLU A 1 95 ? 2.898 -9.824 10.276 1.00 89.38 95 GLU A N 1
ATOM 783 C CA . GLU A 1 95 ? 2.580 -8.559 10.941 1.00 89.38 95 GLU A CA 1
ATOM 784 C C . GLU A 1 95 ? 1.332 -7.867 10.365 1.00 89.38 95 GLU A C 1
ATOM 786 O O . GLU A 1 95 ? 0.513 -7.327 11.118 1.00 89.38 95 GLU A O 1
ATOM 791 N N . HIS A 1 96 ? 1.155 -7.876 9.038 1.00 92.31 96 HIS A N 1
ATOM 792 C CA . HIS A 1 96 ? 0.203 -6.979 8.369 1.00 92.31 96 HIS A CA 1
ATOM 793 C C . HIS A 1 96 ? -0.903 -7.671 7.576 1.00 92.31 96 HIS A C 1
ATOM 795 O O . HIS A 1 96 ? -2.009 -7.119 7.483 1.00 92.31 96 HIS A O 1
ATOM 801 N N . LEU A 1 97 ? -0.654 -8.843 6.981 1.00 93.12 97 LEU A N 1
ATOM 802 C CA . LEU A 1 97 ? -1.549 -9.382 5.951 1.00 93.12 97 LEU A CA 1
ATOM 803 C C . LEU A 1 97 ? -2.961 -9.638 6.493 1.00 93.12 97 LEU A C 1
ATOM 805 O O . LEU A 1 97 ? -3.945 -9.167 5.917 1.00 93.12 97 LEU A O 1
ATOM 809 N N . GLU A 1 98 ? -3.073 -10.338 7.624 1.00 94.38 98 GLU A N 1
ATOM 810 C CA . GLU A 1 98 ? -4.371 -10.650 8.229 1.00 94.38 98 GLU A CA 1
ATOM 811 C C . GLU A 1 98 ? -5.114 -9.378 8.665 1.00 94.38 98 GLU A C 1
ATOM 813 O O . GLU A 1 98 ? -6.308 -9.215 8.388 1.00 94.38 98 GLU A O 1
ATOM 818 N N . LEU A 1 99 ? -4.409 -8.438 9.306 1.00 93.75 99 LEU A N 1
ATOM 819 C CA . LEU A 1 99 ? -4.991 -7.173 9.759 1.00 93.75 99 LEU A CA 1
ATOM 820 C C . LEU A 1 99 ? -5.600 -6.396 8.589 1.00 93.75 99 LEU A C 1
ATOM 822 O O . LEU A 1 99 ? -6.727 -5.902 8.683 1.00 93.75 99 LEU A O 1
ATOM 826 N N . ARG A 1 100 ? -4.899 -6.335 7.457 1.00 94.69 100 ARG A N 1
ATOM 827 C CA . ARG A 1 100 ? -5.335 -5.567 6.287 1.00 94.69 100 ARG A CA 1
ATOM 828 C C . ARG A 1 100 ? -6.410 -6.266 5.473 1.00 94.69 100 ARG A C 1
ATOM 830 O O . ARG A 1 100 ? -7.313 -5.585 4.991 1.00 94.69 100 ARG A O 1
ATOM 837 N N . ILE A 1 101 ? -6.406 -7.598 5.397 1.00 94.81 101 ILE A N 1
ATOM 838 C CA . ILE A 1 101 ? -7.551 -8.354 4.863 1.00 94.81 101 ILE A CA 1
ATOM 839 C C . ILE A 1 101 ? -8.806 -8.049 5.690 1.00 94.81 101 ILE A C 1
ATOM 841 O O . ILE A 1 101 ? -9.861 -7.749 5.128 1.00 94.81 101 ILE A O 1
ATOM 845 N N . ASN A 1 102 ? -8.689 -8.033 7.021 1.00 92.31 102 ASN A N 1
ATOM 846 C CA . ASN A 1 102 ? -9.806 -7.688 7.898 1.00 92.31 102 ASN A CA 1
ATOM 847 C C . ASN A 1 102 ? -10.302 -6.250 7.672 1.00 92.31 102 ASN A C 1
ATOM 849 O O . ASN A 1 102 ? -11.510 -6.007 7.704 1.00 92.31 102 ASN A O 1
ATOM 853 N N . LEU A 1 103 ? -9.416 -5.293 7.381 1.00 93.25 103 LEU A N 1
ATOM 854 C CA . LEU A 1 103 ? -9.816 -3.923 7.043 1.00 93.25 103 LEU A CA 1
ATOM 855 C C . LEU A 1 103 ? -10.652 -3.830 5.760 1.00 93.25 103 LEU A C 1
ATOM 857 O O . LEU A 1 103 ? -11.530 -2.971 5.686 1.00 93.25 103 LEU A O 1
ATOM 861 N N . LEU A 1 104 ? -10.446 -4.717 4.781 1.00 93.38 104 LEU A N 1
ATOM 862 C CA . LEU A 1 104 ? -11.242 -4.735 3.544 1.00 93.38 104 LEU A CA 1
ATOM 863 C C . LEU A 1 104 ? -12.712 -5.113 3.775 1.00 93.38 104 LEU A C 1
ATOM 865 O O . LEU A 1 104 ? -13.554 -4.846 2.919 1.00 93.38 104 LEU A O 1
ATOM 869 N N . THR A 1 105 ? -13.032 -5.705 4.927 1.00 92.38 105 THR A N 1
ATOM 870 C CA . THR A 1 105 ? -14.417 -6.008 5.321 1.00 92.38 105 THR A CA 1
ATOM 871 C C . THR A 1 105 ? -15.178 -4.777 5.821 1.00 92.38 105 THR A C 1
ATOM 873 O O . THR A 1 105 ? -16.406 -4.806 5.926 1.00 92.38 105 THR A O 1
ATOM 876 N N . LEU A 1 106 ? -14.471 -3.684 6.131 1.00 91.25 106 LEU A N 1
ATOM 877 C CA . LEU A 1 106 ? -15.089 -2.445 6.586 1.00 91.25 106 LEU A CA 1
ATOM 878 C C . LEU A 1 106 ? -15.807 -1.739 5.433 1.00 91.25 106 LEU A C 1
ATOM 880 O O . LEU A 1 106 ? -15.345 -1.724 4.292 1.00 91.25 106 LEU A O 1
ATOM 884 N N . SER A 1 107 ? -16.913 -1.065 5.757 1.00 93.12 107 SER A N 1
ATOM 885 C CA . SER A 1 107 ? -17.586 -0.186 4.799 1.00 93.12 107 SER A CA 1
ATOM 886 C C . SER A 1 107 ? -16.613 0.887 4.277 1.00 93.12 107 SER A C 1
ATOM 888 O O . SER A 1 107 ? -15.817 1.420 5.057 1.00 93.12 107 SER A O 1
ATOM 890 N N . PRO A 1 108 ? -16.710 1.303 3.001 1.00 90.19 108 PRO A N 1
ATOM 891 C CA . PRO A 1 108 ? -16.006 2.485 2.500 1.00 90.19 108 PRO A CA 1
ATOM 892 C C . PRO A 1 108 ? -16.289 3.758 3.313 1.00 90.19 108 PRO A C 1
ATOM 894 O O . PRO A 1 108 ? -15.467 4.667 3.359 1.00 90.19 108 PRO A O 1
ATOM 897 N N . THR A 1 109 ? -17.448 3.819 3.976 1.00 93.88 109 THR A N 1
ATOM 898 C CA . THR A 1 109 ? -17.851 4.939 4.837 1.00 93.88 109 THR A CA 1
ATOM 899 C C . THR A 1 109 ? -17.443 4.758 6.301 1.00 93.88 109 THR A C 1
ATOM 901 O O . THR A 1 109 ? -17.808 5.586 7.135 1.00 93.88 109 THR A O 1
ATOM 904 N N . ASP A 1 110 ? -16.748 3.670 6.650 1.00 95.00 110 ASP A N 1
ATOM 905 C CA . ASP A 1 110 ? -16.266 3.452 8.012 1.00 95.00 110 ASP A CA 1
ATOM 906 C C . ASP A 1 110 ? -15.245 4.545 8.388 1.00 95.00 110 ASP A C 1
ATOM 908 O O . ASP A 1 110 ? -14.320 4.808 7.612 1.00 95.00 110 ASP A O 1
ATOM 912 N N . PRO A 1 111 ? -15.356 5.179 9.572 1.00 94.31 111 PRO A N 1
ATOM 913 C CA . PRO A 1 111 ? -14.425 6.224 9.995 1.00 94.31 111 PRO A CA 1
ATOM 914 C C . PRO A 1 111 ? -12.956 5.782 10.011 1.00 94.31 111 PRO A C 1
ATOM 916 O O . PRO A 1 11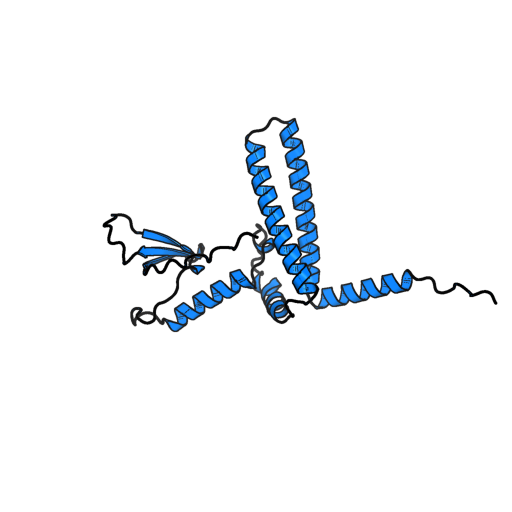1 ? -12.074 6.594 9.730 1.00 94.31 111 PRO A O 1
ATOM 919 N N . THR A 1 112 ? -12.684 4.506 10.309 1.00 94.12 112 THR A N 1
ATOM 920 C CA . THR A 1 112 ? -11.334 3.927 10.245 1.00 94.12 112 THR A CA 1
ATOM 921 C C . THR A 1 112 ? -10.825 3.947 8.813 1.00 94.12 112 THR A C 1
ATOM 923 O O . THR A 1 112 ? -9.720 4.420 8.568 1.00 94.12 112 THR A O 1
ATOM 926 N N . ASN A 1 113 ? -11.643 3.477 7.869 1.00 93.81 113 ASN A N 1
ATOM 927 C CA . ASN A 1 113 ? -11.283 3.389 6.457 1.00 93.81 113 ASN A CA 1
ATOM 928 C C . ASN A 1 113 ? -11.034 4.790 5.872 1.00 93.81 113 ASN A C 1
ATOM 930 O O . ASN A 1 113 ? -9.997 5.046 5.266 1.00 93.81 113 ASN A O 1
ATOM 934 N N . ILE A 1 114 ? -11.917 5.749 6.169 1.00 96.19 114 ILE A N 1
ATOM 935 C CA . ILE A 1 114 ? -11.745 7.157 5.777 1.00 96.19 114 ILE A CA 1
ATOM 936 C C . ILE A 1 114 ? -10.431 7.728 6.329 1.00 96.19 114 ILE A C 1
ATOM 938 O O . ILE A 1 114 ? -9.684 8.387 5.603 1.00 96.19 114 ILE A O 1
ATOM 942 N N . LYS A 1 115 ? -10.133 7.483 7.611 1.00 96.81 115 LYS A N 1
ATOM 943 C CA . LYS A 1 115 ? -8.912 7.987 8.244 1.00 96.81 115 LYS A CA 1
ATOM 944 C C . LYS A 1 115 ? -7.657 7.334 7.661 1.00 96.81 115 LYS A C 1
ATOM 946 O O . LYS A 1 115 ? -6.710 8.064 7.390 1.00 96.81 115 LYS A O 1
ATOM 951 N N . LEU A 1 116 ? -7.657 6.022 7.423 1.00 95.94 116 LEU A N 1
ATOM 952 C CA . LEU A 1 116 ? -6.546 5.310 6.779 1.00 95.94 116 LEU A CA 1
ATOM 953 C C . LEU A 1 116 ? -6.290 5.830 5.361 1.00 95.94 116 LEU A C 1
ATOM 955 O O . LEU A 1 116 ? -5.152 6.140 5.034 1.00 95.94 116 LEU A O 1
ATOM 959 N N . ASN A 1 117 ? -7.336 6.029 4.554 1.00 95.06 117 ASN A N 1
ATOM 960 C CA . ASN A 1 117 ? -7.193 6.585 3.204 1.00 95.06 117 ASN A CA 1
ATOM 961 C C . ASN A 1 117 ? -6.633 8.014 3.223 1.00 95.06 117 ASN A C 1
ATOM 963 O O . ASN A 1 117 ? -5.794 8.366 2.397 1.00 95.06 117 ASN A O 1
ATOM 967 N N . ARG A 1 118 ? -7.053 8.837 4.194 1.00 97.75 118 ARG A N 1
ATOM 968 C CA . ARG A 1 118 ? -6.479 10.175 4.389 1.00 97.75 118 ARG A CA 1
ATOM 969 C C . ARG A 1 118 ? -4.998 10.108 4.763 1.00 97.75 118 ARG A C 1
ATOM 971 O O . ARG A 1 118 ? -4.220 10.873 4.208 1.00 97.75 118 ARG A O 1
ATOM 978 N N . LEU A 1 119 ? -4.628 9.237 5.703 1.00 97.69 119 LEU A N 1
ATOM 979 C CA . LEU A 1 119 ? -3.229 9.047 6.093 1.00 97.69 119 LEU A CA 1
ATOM 980 C C . LEU A 1 119 ? -2.397 8.554 4.904 1.00 97.69 119 LEU A C 1
ATOM 982 O O . LEU A 1 119 ? -1.285 9.023 4.723 1.00 97.69 119 LEU A O 1
ATOM 986 N N . ALA A 1 120 ? -2.955 7.685 4.056 1.00 95.69 120 ALA A N 1
ATOM 987 C CA . ALA A 1 120 ? -2.254 7.164 2.884 1.00 95.69 120 ALA A CA 1
ATOM 988 C C . ALA A 1 120 ? -1.966 8.280 1.873 1.00 95.69 120 ALA A C 1
ATOM 990 O O . ALA A 1 120 ? -0.845 8.402 1.391 1.00 95.69 120 ALA A O 1
ATOM 991 N N . ALA A 1 121 ? -2.954 9.138 1.604 1.00 96.88 121 ALA A N 1
ATOM 992 C CA . ALA A 1 121 ? -2.763 10.311 0.755 1.00 96.88 121 ALA A CA 1
ATOM 993 C C . ALA A 1 121 ? -1.727 11.292 1.335 1.00 96.88 121 ALA A C 1
ATOM 995 O O . ALA A 1 121 ? -0.947 11.878 0.590 1.00 96.88 121 ALA A O 1
ATOM 996 N N . GLU A 1 122 ? -1.710 11.458 2.658 1.00 97.50 122 GLU A N 1
ATOM 997 C CA . GLU A 1 122 ? -0.731 12.299 3.346 1.00 97.50 122 GLU A CA 1
ATOM 998 C C . GLU A 1 122 ? 0.688 11.729 3.236 1.00 97.50 122 GLU A C 1
ATOM 1000 O O . GLU A 1 122 ? 1.596 12.470 2.882 1.00 97.50 122 GLU A O 1
ATOM 1005 N N . THR A 1 123 ? 0.875 10.420 3.428 1.00 96.38 123 THR A N 1
ATOM 1006 C CA . THR A 1 123 ? 2.175 9.758 3.234 1.00 96.38 123 THR A CA 1
ATOM 1007 C C . THR A 1 123 ? 2.695 9.930 1.809 1.00 96.38 123 THR A C 1
ATOM 1009 O O . THR A 1 123 ? 3.855 10.283 1.634 1.00 96.38 123 THR A O 1
ATOM 1012 N N . VAL A 1 124 ? 1.843 9.774 0.788 1.00 95.69 124 VAL A N 1
ATOM 1013 C CA . VAL A 1 124 ? 2.245 10.028 -0.610 1.00 95.69 124 VAL A CA 1
ATOM 1014 C C . VAL A 1 124 ? 2.676 11.485 -0.805 1.00 95.69 124 VAL A C 1
ATOM 1016 O O . VAL A 1 124 ? 3.671 11.758 -1.470 1.00 95.69 124 VAL A O 1
ATOM 1019 N N . SER A 1 125 ? 1.953 12.437 -0.206 1.00 97.19 125 SER A N 1
ATOM 1020 C CA . SER A 1 125 ? 2.326 13.855 -0.264 1.00 97.19 125 SER A CA 1
ATOM 1021 C C . SER A 1 125 ? 3.649 14.143 0.452 1.00 97.19 125 SER A C 1
ATOM 1023 O O . SER A 1 125 ? 4.413 14.981 -0.019 1.00 97.19 125 SER A O 1
ATOM 1025 N N . ASN A 1 126 ? 3.911 13.479 1.579 1.00 95.88 126 ASN A N 1
ATOM 1026 C CA . ASN A 1 126 ? 5.148 13.617 2.343 1.00 95.88 126 ASN A CA 1
ATOM 1027 C C . ASN A 1 126 ? 6.341 13.048 1.567 1.00 95.88 126 ASN A C 1
ATOM 1029 O O . ASN A 1 126 ? 7.357 13.725 1.448 1.00 95.88 126 ASN A O 1
ATOM 1033 N N . GLN A 1 127 ? 6.186 11.866 0.966 1.00 94.56 127 GLN A N 1
ATOM 1034 C CA . GLN A 1 127 ? 7.189 11.258 0.085 1.00 94.56 127 GLN A CA 1
ATOM 1035 C C . GLN A 1 127 ? 7.529 12.183 -1.090 1.00 94.56 127 GLN A C 1
ATOM 1037 O O . GLN A 1 127 ? 8.696 12.501 -1.301 1.00 94.56 127 GLN A O 1
ATOM 1042 N N . ALA A 1 128 ? 6.513 12.713 -1.780 1.00 95.31 128 ALA A N 1
ATOM 1043 C CA . ALA A 1 128 ? 6.721 13.674 -2.862 1.00 95.31 128 ALA A CA 1
ATOM 1044 C C . ALA A 1 128 ? 7.390 14.975 -2.381 1.00 95.31 128 ALA A C 1
ATOM 1046 O O . ALA A 1 128 ? 8.137 15.604 -3.128 1.00 95.31 128 ALA A O 1
ATOM 1047 N N . ARG A 1 129 ? 7.125 15.408 -1.140 1.00 96.00 129 ARG A N 1
ATOM 1048 C CA . ARG A 1 129 ? 7.783 16.585 -0.560 1.00 96.00 129 ARG A CA 1
ATOM 1049 C C . ARG A 1 129 ? 9.256 16.318 -0.266 1.00 96.00 129 ARG A C 1
ATOM 1051 O O . ARG A 1 129 ? 10.067 17.195 -0.534 1.00 96.00 129 ARG A O 1
ATOM 1058 N N . ILE A 1 130 ? 9.592 15.140 0.256 1.00 93.94 130 ILE A N 1
ATOM 1059 C CA . ILE A 1 130 ? 10.981 14.735 0.502 1.00 93.94 130 ILE A CA 1
ATOM 1060 C C . ILE A 1 130 ? 11.765 14.704 -0.811 1.00 93.94 130 ILE A C 1
ATOM 1062 O O . ILE A 1 130 ? 12.823 15.313 -0.877 1.00 93.94 130 ILE A O 1
ATOM 1066 N N . GLU A 1 131 ? 11.211 14.098 -1.863 1.00 93.50 131 GLU A N 1
ATOM 1067 C CA . GLU A 1 131 ? 11.850 14.054 -3.186 1.00 93.50 131 GLU A CA 1
ATOM 1068 C C . GLU A 1 131 ? 12.119 15.466 -3.737 1.00 93.50 131 GLU A C 1
ATOM 1070 O O . GLU A 1 131 ? 13.227 15.776 -4.164 1.00 93.50 131 GLU A O 1
ATOM 1075 N N . GLN A 1 132 ? 11.149 16.379 -3.617 1.00 93.69 132 GLN A N 1
ATOM 1076 C CA . GLN A 1 132 ? 11.348 17.784 -3.997 1.00 93.69 132 GLN A CA 1
ATOM 1077 C C . GLN A 1 132 ? 12.436 18.485 -3.178 1.00 93.69 132 GLN A C 1
ATOM 1079 O O . GLN A 1 132 ? 13.120 19.364 -3.696 1.00 93.69 132 GLN A O 1
ATOM 1084 N N . LEU A 1 133 ? 12.542 18.177 -1.885 1.00 92.88 133 LEU A N 1
ATOM 1085 C CA . LEU A 1 133 ? 13.565 18.753 -1.015 1.00 92.88 133 LEU A CA 1
ATOM 1086 C C . LEU A 1 133 ? 14.956 18.212 -1.372 1.00 92.88 133 LEU A C 1
ATOM 1088 O O . LEU A 1 133 ? 15.906 18.991 -1.394 1.00 92.88 133 LEU A O 1
ATOM 1092 N N . ASP A 1 134 ? 15.053 16.931 -1.730 1.00 91.00 134 ASP A N 1
ATOM 1093 C CA . ASP A 1 134 ? 16.294 16.293 -2.181 1.00 91.00 134 ASP A CA 1
ATOM 1094 C C . ASP A 1 134 ? 16.806 16.903 -3.495 1.00 91.00 134 ASP A C 1
ATOM 1096 O O . ASP A 1 134 ? 17.994 17.204 -3.618 1.00 91.00 134 ASP A O 1
ATOM 1100 N N . ASP A 1 135 ? 15.906 17.192 -4.438 1.00 90.19 135 ASP A N 1
ATOM 1101 C CA . ASP A 1 135 ? 16.251 17.887 -5.685 1.00 90.19 135 ASP A CA 1
ATOM 1102 C C . ASP A 1 135 ? 16.763 19.321 -5.446 1.00 90.19 135 ASP A C 1
ATOM 1104 O O . ASP A 1 135 ? 17.605 19.830 -6.193 1.00 90.19 135 ASP A O 1
ATOM 1108 N N . LEU A 1 136 ? 16.251 19.998 -4.412 1.00 86.25 136 LEU A N 1
ATOM 1109 C CA . LEU A 1 136 ? 16.640 21.368 -4.072 1.00 86.25 136 LEU A CA 1
ATOM 1110 C C . LEU A 1 136 ? 17.996 21.438 -3.357 1.00 86.25 136 LEU A C 1
ATOM 1112 O O . LEU A 1 136 ? 18.730 22.403 -3.578 1.00 86.25 136 LEU A O 1
ATOM 1116 N N . ASP A 1 137 ? 18.327 20.447 -2.528 1.00 80.12 137 ASP A N 1
ATOM 1117 C CA . ASP A 1 137 ? 19.554 20.405 -1.718 1.00 80.12 137 ASP A CA 1
ATOM 1118 C C . ASP A 1 137 ? 20.826 20.373 -2.587 1.00 80.12 137 ASP A C 1
ATOM 1120 O O . ASP A 1 137 ? 21.810 21.059 -2.313 1.00 80.12 137 ASP A O 1
ATOM 1124 N N . GLY A 1 138 ? 20.779 19.690 -3.738 1.00 70.12 138 GLY A N 1
ATOM 1125 C CA . GLY A 1 138 ? 21.920 19.548 -4.653 1.00 70.12 138 GLY A CA 1
ATOM 1126 C C . GLY A 1 138 ? 22.419 20.837 -5.333 1.00 70.12 138 GLY A C 1
ATOM 1127 O O . GLY A 1 138 ? 23.402 20.782 -6.074 1.00 70.12 138 GLY A O 1
ATOM 1128 N N . SER A 1 139 ? 21.763 21.987 -5.126 1.00 65.50 139 SER A N 1
ATOM 1129 C CA . SER A 1 139 ? 22.056 23.254 -5.826 1.00 65.50 139 SER A CA 1
ATOM 1130 C C . SER A 1 139 ? 22.273 24.472 -4.910 1.00 65.50 139 SER A C 1
ATOM 1132 O O . SER A 1 139 ? 22.2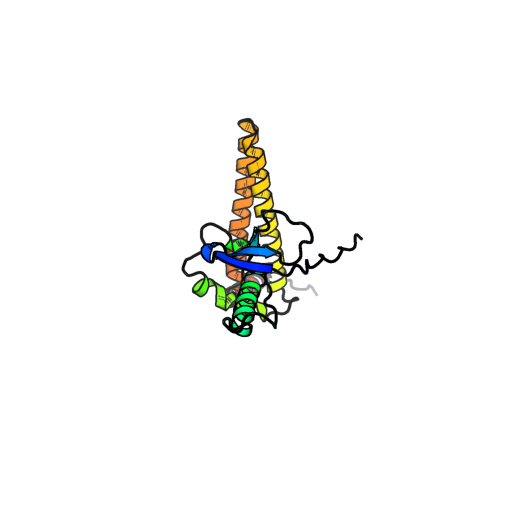68 25.600 -5.410 1.00 65.50 139 SER A O 1
ATOM 1134 N N . ARG A 1 140 ? 22.427 24.289 -3.591 1.00 69.19 140 ARG A N 1
ATOM 1135 C CA . ARG A 1 140 ? 22.288 25.377 -2.599 1.00 69.19 140 ARG A CA 1
ATOM 1136 C C . ARG A 1 140 ? 23.554 25.714 -1.806 1.00 69.19 140 ARG A C 1
ATOM 1138 O O . ARG A 1 140 ? 24.493 24.929 -1.733 1.00 69.19 140 ARG A O 1
ATOM 1145 N N . ASN A 1 141 ? 23.557 26.921 -1.230 1.00 72.50 141 ASN A N 1
ATOM 1146 C CA . ASN A 1 141 ? 24.568 27.388 -0.272 1.00 72.50 141 ASN A CA 1
ATOM 1147 C C . ASN A 1 141 ? 24.199 26.957 1.162 1.00 72.50 141 ASN A C 1
ATOM 1149 O O . ASN A 1 141 ? 23.026 26.720 1.440 1.00 72.50 141 ASN A O 1
ATOM 1153 N N . ASP A 1 142 ? 25.173 26.953 2.077 1.00 75.19 142 ASP A N 1
ATOM 1154 C CA . ASP A 1 142 ? 25.053 26.407 3.443 1.00 75.19 142 ASP A CA 1
ATOM 1155 C C . ASP A 1 142 ? 23.781 26.839 4.217 1.00 75.19 142 ASP A C 1
ATOM 1157 O O . ASP A 1 142 ? 23.104 25.995 4.797 1.00 75.19 142 ASP A O 1
ATOM 1161 N N . GLU A 1 143 ? 23.384 28.121 4.181 1.00 73.50 143 GLU A N 1
ATOM 1162 C CA . GLU A 1 143 ? 22.180 28.610 4.892 1.00 73.50 143 GLU A CA 1
ATOM 1163 C C . GLU A 1 143 ? 20.854 28.088 4.296 1.00 73.50 143 GLU A C 1
ATOM 1165 O O . GLU A 1 143 ? 19.902 27.816 5.027 1.00 73.50 143 GLU A O 1
ATOM 1170 N N . GLU A 1 144 ? 20.778 27.926 2.970 1.00 76.81 144 GLU A N 1
ATOM 1171 C CA . GLU A 1 144 ? 19.592 27.389 2.282 1.00 76.81 144 GLU A CA 1
ATOM 1172 C C . GLU A 1 144 ? 19.499 25.858 2.395 1.00 76.81 144 GLU A C 1
ATOM 1174 O O . GLU A 1 144 ? 18.413 25.298 2.202 1.00 76.81 144 GLU A O 1
ATOM 1179 N N . GLY A 1 145 ? 20.625 25.197 2.683 1.00 82.38 145 GLY A N 1
ATOM 1180 C CA . GLY A 1 145 ? 20.696 23.776 3.017 1.00 82.38 145 GLY A CA 1
ATOM 1181 C C . GLY A 1 145 ? 20.159 23.494 4.421 1.00 82.38 145 GLY A C 1
ATOM 1182 O O . GLY A 1 145 ? 19.328 22.604 4.592 1.00 82.38 145 GLY A O 1
ATOM 1183 N N . ASP A 1 146 ? 20.530 24.307 5.416 1.00 86.62 146 ASP A N 1
ATOM 1184 C CA . ASP A 1 146 ? 20.043 24.151 6.797 1.00 86.62 146 ASP A CA 1
ATOM 1185 C C . ASP A 1 146 ? 18.505 24.233 6.893 1.00 86.62 146 ASP A C 1
ATOM 1187 O O . ASP A 1 146 ? 17.878 23.443 7.604 1.00 86.62 146 ASP A O 1
ATOM 1191 N N . GLU A 1 147 ? 17.870 25.144 6.145 1.00 89.44 147 GLU A N 1
ATOM 1192 C CA . GLU A 1 147 ? 16.403 25.260 6.106 1.00 89.44 147 GLU A CA 1
ATOM 1193 C C . GLU A 1 147 ? 15.735 24.015 5.494 1.00 89.44 147 GLU A C 1
ATOM 1195 O O . GLU A 1 147 ? 14.736 23.526 6.030 1.00 89.44 147 GLU A O 1
ATOM 1200 N N . ILE A 1 148 ? 16.311 23.448 4.425 1.00 90.56 148 ILE A N 1
ATOM 1201 C CA . ILE A 1 148 ? 15.826 22.192 3.827 1.00 90.56 148 ILE A CA 1
ATOM 1202 C C . ILE A 1 148 ? 15.918 21.047 4.824 1.00 90.56 148 ILE A C 1
ATOM 1204 O O . ILE A 1 148 ? 14.972 20.267 4.952 1.00 90.56 148 ILE A O 1
ATOM 1208 N N . VAL A 1 149 ? 17.045 20.933 5.529 1.00 91.56 149 VAL A N 1
ATOM 1209 C CA . VAL A 1 149 ? 17.263 19.860 6.503 1.00 91.56 149 VAL A CA 1
ATOM 1210 C C . VAL A 1 149 ? 16.213 19.924 7.613 1.00 91.56 149 VAL A C 1
ATOM 1212 O O . VAL A 1 149 ? 15.649 18.889 7.981 1.00 91.56 149 VAL A O 1
ATOM 1215 N N . ILE A 1 150 ? 15.900 21.125 8.110 1.00 93.75 150 ILE A N 1
ATOM 1216 C CA . ILE A 1 150 ? 14.845 21.329 9.113 1.00 93.75 150 ILE A CA 1
ATOM 1217 C C . ILE A 1 150 ? 13.480 20.913 8.553 1.00 93.75 150 ILE A C 1
ATOM 1219 O O . ILE A 1 150 ? 12.757 20.158 9.205 1.00 93.75 150 ILE A O 1
ATOM 1223 N N . GLU A 1 151 ? 13.134 21.349 7.340 1.00 95.19 151 GLU A N 1
ATOM 1224 C CA . GLU A 1 151 ? 11.845 21.003 6.739 1.00 95.19 151 GLU A CA 1
ATOM 1225 C C . GLU A 1 151 ? 11.712 19.490 6.506 1.00 95.19 151 GLU A C 1
ATOM 1227 O O . GLU A 1 151 ? 10.690 18.886 6.841 1.00 95.19 151 GLU A O 1
ATOM 1232 N N . LYS A 1 152 ? 12.765 18.844 5.999 1.00 95.44 152 LYS A N 1
ATOM 1233 C CA . LYS A 1 152 ? 12.807 17.393 5.793 1.00 95.44 152 LYS A CA 1
ATOM 1234 C C . LYS A 1 152 ? 12.633 16.641 7.115 1.00 95.44 152 LYS A C 1
ATOM 1236 O O . LYS A 1 152 ? 11.885 15.663 7.179 1.00 95.44 152 LYS A O 1
ATOM 1241 N N . TYR A 1 153 ? 13.257 17.126 8.188 1.00 96.06 153 TYR A N 1
ATOM 1242 C CA . TYR A 1 153 ? 13.084 16.571 9.529 1.00 96.06 153 TYR A CA 1
ATOM 1243 C C . TYR A 1 153 ? 11.632 16.676 10.023 1.00 96.06 153 TYR A C 1
ATOM 1245 O O . TYR A 1 153 ? 11.093 15.702 10.557 1.00 96.06 153 TYR A O 1
ATOM 1253 N N . ASP A 1 154 ? 10.959 17.804 9.790 1.00 97.38 154 ASP A N 1
ATOM 1254 C CA . ASP A 1 154 ? 9.545 17.973 10.141 1.00 97.38 154 ASP A CA 1
ATOM 1255 C C . ASP A 1 154 ? 8.630 17.003 9.374 1.00 97.38 154 ASP A C 1
ATOM 1257 O O . ASP A 1 154 ? 7.698 16.431 9.960 1.00 97.38 154 ASP A O 1
ATOM 1261 N N . VAL A 1 155 ? 8.918 16.756 8.091 1.00 96.81 155 VAL A N 1
ATOM 1262 C CA . VAL A 1 155 ? 8.197 15.758 7.284 1.00 96.81 155 VAL A CA 1
ATOM 1263 C C . VAL A 1 155 ? 8.416 14.347 7.845 1.00 96.81 155 VAL A C 1
ATOM 1265 O O . VAL A 1 155 ? 7.442 13.621 8.066 1.00 96.81 155 VAL A O 1
ATOM 1268 N N . TYR A 1 156 ? 9.651 13.974 8.196 1.00 95.25 156 TYR A N 1
ATOM 1269 C CA . TYR A 1 156 ? 9.932 12.672 8.816 1.00 95.25 156 TYR A CA 1
ATOM 1270 C C . TYR A 1 156 ? 9.239 12.486 10.168 1.00 95.25 156 TYR A C 1
ATOM 1272 O O . TYR A 1 156 ? 8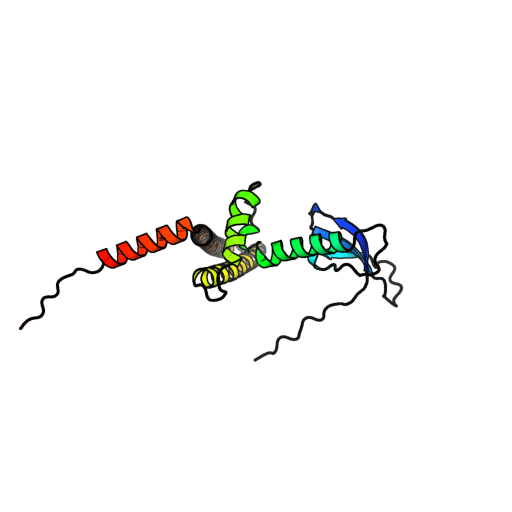.663 11.424 10.435 1.00 95.25 156 TYR A O 1
ATOM 1280 N N . LEU A 1 157 ? 9.226 13.521 11.013 1.00 96.50 157 LEU A N 1
ATOM 1281 C CA . LEU A 1 157 ? 8.478 13.500 12.270 1.00 96.50 157 LEU A CA 1
ATOM 1282 C C . LEU A 1 157 ? 6.978 13.320 12.032 1.00 96.50 157 LEU A C 1
ATOM 1284 O O . LEU A 1 157 ? 6.282 12.699 12.848 1.00 96.50 157 LEU A O 1
ATOM 1288 N N . ARG A 1 158 ? 6.442 13.877 10.941 1.00 96.75 158 ARG A N 1
ATOM 1289 C CA . ARG A 1 158 ? 5.041 13.662 10.592 1.00 96.75 158 ARG A CA 1
ATOM 1290 C C . ARG A 1 158 ? 4.790 12.216 10.178 1.00 96.75 158 ARG A C 1
ATOM 1292 O O . ARG A 1 158 ? 3.826 11.637 10.685 1.00 96.75 158 ARG A O 1
ATOM 1299 N N . ASP A 1 159 ? 5.646 11.626 9.354 1.00 94.50 159 ASP A N 1
ATOM 1300 C CA . ASP A 1 159 ? 5.529 10.223 8.940 1.00 94.50 159 ASP A CA 1
ATOM 1301 C C . ASP A 1 159 ? 5.643 9.248 10.116 1.00 94.50 159 ASP A C 1
ATOM 1303 O O . ASP A 1 159 ? 4.891 8.276 10.192 1.00 94.50 159 ASP A O 1
ATOM 1307 N N . GLU A 1 160 ? 6.497 9.528 11.102 1.00 94.00 160 GLU A N 1
ATOM 1308 C CA . GLU A 1 160 ? 6.572 8.726 12.330 1.00 94.00 160 GLU A CA 1
ATOM 1309 C C . GLU A 1 160 ? 5.252 8.771 13.128 1.00 94.00 160 GLU A C 1
ATOM 1311 O O . GLU A 1 160 ? 4.777 7.758 13.653 1.00 94.00 160 GLU A O 1
ATOM 1316 N N . LYS A 1 161 ? 4.593 9.940 13.178 1.00 96.44 161 LYS A N 1
ATOM 1317 C CA . LYS A 1 161 ? 3.251 10.071 13.775 1.00 96.44 161 LYS A CA 1
ATOM 1318 C C . LYS A 1 161 ? 2.201 9.307 12.969 1.00 96.44 161 LYS A C 1
ATOM 1320 O O . LYS A 1 161 ? 1.329 8.690 13.578 1.00 96.44 161 LYS A O 1
ATOM 1325 N N . ILE A 1 162 ? 2.275 9.338 11.634 1.00 96.25 162 ILE A N 1
ATOM 1326 C CA . ILE A 1 162 ? 1.375 8.560 10.769 1.00 96.25 162 ILE A CA 1
ATOM 1327 C C . ILE A 1 162 ? 1.530 7.069 11.068 1.00 96.25 162 ILE A C 1
ATOM 1329 O O . ILE A 1 162 ? 0.519 6.418 11.321 1.00 96.25 162 ILE A O 1
ATOM 1333 N N . ARG A 1 163 ? 2.761 6.548 11.141 1.00 93.12 163 ARG A N 1
ATOM 1334 C CA . ARG A 1 163 ? 3.028 5.135 11.463 1.00 93.12 163 ARG A CA 1
ATOM 1335 C C . ARG A 1 163 ? 2.366 4.703 12.773 1.00 93.12 163 ARG A C 1
ATOM 1337 O O . ARG A 1 163 ? 1.609 3.736 12.789 1.00 93.12 163 ARG A O 1
ATOM 1344 N N . LYS A 1 164 ? 2.532 5.490 13.840 1.00 94.06 164 LYS A N 1
ATOM 1345 C CA . LYS A 1 164 ? 1.876 5.246 15.142 1.00 94.06 164 LYS A CA 1
ATOM 1346 C C . LYS A 1 164 ? 0.346 5.302 15.065 1.00 94.06 164 LYS A C 1
ATOM 1348 O O . LYS A 1 164 ? -0.350 4.557 15.754 1.00 94.06 164 LYS A O 1
ATOM 1353 N N . GLU A 1 165 ? -0.212 6.212 14.264 1.00 96.19 165 GLU A N 1
ATOM 1354 C CA . GLU A 1 165 ? -1.661 6.270 14.041 1.00 96.19 165 GLU A CA 1
ATOM 1355 C C . GLU A 1 165 ? -2.168 5.031 13.290 1.00 96.19 165 GLU A C 1
ATOM 1357 O O . GLU A 1 165 ? -3.197 4.475 13.683 1.00 96.19 165 GLU A O 1
ATOM 1362 N N . VAL A 1 166 ? -1.459 4.609 12.240 1.00 94.81 166 VAL A N 1
ATOM 1363 C CA . VAL A 1 166 ? -1.787 3.444 11.409 1.00 94.81 166 VAL A CA 1
ATOM 1364 C C . VAL A 1 166 ? -1.744 2.165 12.235 1.00 94.81 166 VAL A C 1
ATOM 1366 O O . VAL A 1 166 ? -2.734 1.443 12.234 1.00 94.81 166 VAL A O 1
ATOM 1369 N N . GLU A 1 167 ? -0.692 1.934 13.022 1.00 93.12 167 GLU A N 1
ATOM 1370 C CA . GLU A 1 167 ? -0.557 0.754 13.893 1.00 93.12 167 GLU A CA 1
ATOM 1371 C C . GLU A 1 167 ? -1.807 0.543 14.767 1.00 93.12 167 GLU A C 1
ATOM 1373 O O . GLU A 1 167 ? -2.380 -0.548 14.849 1.00 93.12 167 GLU A O 1
ATOM 1378 N N . ILE A 1 168 ? -2.307 1.630 15.363 1.00 95.38 168 ILE A N 1
ATOM 1379 C CA . ILE A 1 168 ? -3.519 1.588 16.182 1.00 95.38 168 ILE A CA 1
ATOM 1380 C C . ILE A 1 168 ? -4.766 1.320 15.335 1.00 95.38 168 ILE A C 1
ATOM 1382 O O . ILE A 1 168 ? -5.684 0.665 15.822 1.00 95.38 168 ILE A O 1
ATOM 1386 N N . LEU A 1 169 ? -4.854 1.877 14.123 1.00 95.50 169 LEU A N 1
ATOM 1387 C CA . LEU A 1 169 ? -6.026 1.770 13.249 1.00 95.50 169 LEU A CA 1
ATOM 1388 C C . LEU A 1 169 ? -6.130 0.404 12.558 1.00 95.50 169 LEU A C 1
ATOM 1390 O O . LEU A 1 169 ? -7.244 -0.094 12.390 1.00 95.50 169 LEU A O 1
ATOM 1394 N N . GLU A 1 170 ? -5.011 -0.208 12.180 1.00 93.31 170 GLU A N 1
ATOM 1395 C CA . GLU A 1 170 ? -4.993 -1.535 11.556 1.00 93.31 170 GLU A CA 1
ATOM 1396 C C . GLU A 1 170 ? -5.326 -2.626 12.576 1.00 93.31 170 GLU A C 1
ATOM 1398 O O . GLU A 1 170 ? -6.105 -3.536 12.286 1.00 93.31 170 GLU A O 1
ATOM 1403 N N . ASN A 1 171 ? -4.847 -2.486 13.815 1.00 94.06 171 ASN A N 1
ATOM 1404 C CA . ASN A 1 171 ? -5.098 -3.469 14.859 1.00 94.06 171 ASN A CA 1
ATOM 1405 C C . ASN A 1 171 ? -6.487 -3.276 15.519 1.00 94.06 171 ASN A C 1
ATOM 1407 O O . ASN A 1 171 ? -6.724 -2.287 16.226 1.00 94.06 171 ASN A O 1
ATOM 1411 N N . PRO A 1 172 ? -7.434 -4.225 15.373 1.00 92.25 172 PRO A N 1
ATOM 1412 C CA . PRO A 1 172 ? -8.781 -4.090 15.931 1.00 92.25 172 PRO A CA 1
ATOM 1413 C C . PRO A 1 172 ? -8.789 -4.000 17.465 1.00 92.25 172 PRO A C 1
ATOM 1415 O O . PRO A 1 172 ? -9.595 -3.261 18.040 1.00 92.25 172 PRO A O 1
ATOM 1418 N N . THR A 1 173 ? -7.874 -4.696 18.141 1.00 93.31 173 THR A N 1
ATOM 1419 C CA . THR A 1 173 ? -7.742 -4.656 19.602 1.00 93.31 173 THR A CA 1
ATOM 1420 C C . THR A 1 173 ? -7.288 -3.274 20.069 1.00 93.31 173 THR A C 1
ATOM 1422 O O . THR A 1 173 ? -7.889 -2.710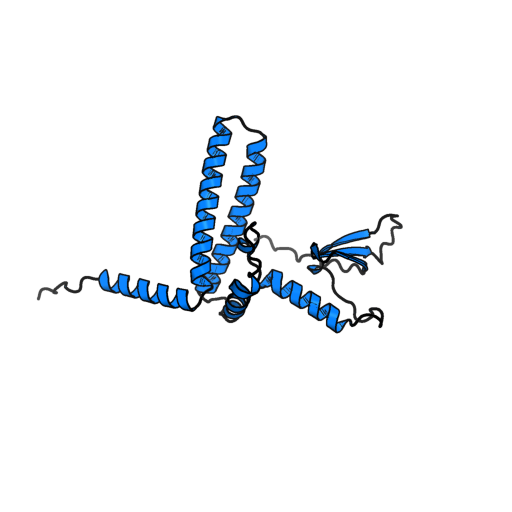 20.992 1.00 93.31 173 THR A O 1
ATOM 1425 N N . LEU A 1 174 ? -6.290 -2.683 19.401 1.00 94.75 174 LEU A N 1
ATOM 1426 C CA . LEU A 1 174 ? -5.804 -1.337 19.725 1.00 94.75 174 LEU A CA 1
ATOM 1427 C C . LEU A 1 174 ? -6.866 -0.267 19.449 1.00 94.75 174 LEU A C 1
ATOM 1429 O O . LEU A 1 174 ? -7.084 0.601 20.301 1.00 94.75 174 LEU A O 1
ATOM 1433 N N . ARG A 1 175 ? -7.610 -0.367 18.337 1.00 93.56 175 ARG A N 1
ATOM 1434 C CA . ARG A 1 175 ? -8.759 0.518 18.063 1.00 93.56 175 ARG A CA 1
ATOM 1435 C C . ARG A 1 175 ? -9.770 0.515 19.202 1.00 93.56 175 ARG A C 1
ATOM 1437 O O . ARG A 1 175 ? -10.174 1.576 19.687 1.00 93.56 175 ARG A O 1
ATOM 1444 N N . LEU A 1 176 ? -10.168 -0.673 19.660 1.00 92.94 176 LEU A N 1
ATOM 1445 C CA . LEU A 1 176 ? -11.128 -0.815 20.755 1.00 92.94 176 LEU A CA 1
ATOM 1446 C C . LEU A 1 176 ? -10.578 -0.252 22.071 1.00 92.94 176 LEU A C 1
ATOM 1448 O O . LEU A 1 176 ? -11.316 0.408 22.813 1.00 92.94 176 LEU A O 1
ATOM 1452 N N . ALA A 1 177 ? -9.295 -0.478 22.363 1.00 94.50 177 ALA A N 1
ATOM 1453 C CA . ALA A 1 177 ? -8.635 0.064 23.547 1.00 94.50 177 ALA A CA 1
ATOM 1454 C C . ALA A 1 177 ? -8.600 1.602 23.528 1.00 94.50 177 ALA A C 1
ATOM 1456 O O . ALA A 1 177 ? -9.017 2.230 24.507 1.00 94.50 177 ALA A O 1
ATOM 1457 N N . LYS A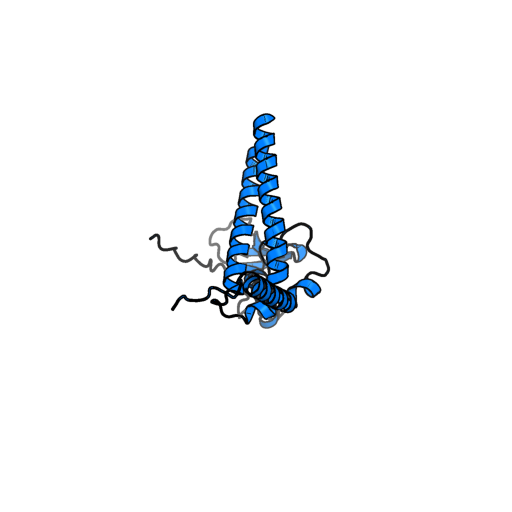 1 178 ? -8.206 2.208 22.399 1.00 92.25 178 LYS A N 1
ATOM 1458 C CA . LYS A 1 178 ? -8.202 3.665 22.198 1.00 92.25 178 LYS A CA 1
ATOM 1459 C C . LYS A 1 178 ? -9.599 4.256 22.364 1.00 92.25 178 LYS A C 1
ATOM 1461 O O . LYS A 1 178 ? -9.785 5.160 23.175 1.00 92.25 178 LYS A O 1
ATOM 1466 N N . MET A 1 179 ? -10.609 3.659 21.729 1.00 90.56 179 MET A N 1
ATOM 1467 C CA . MET A 1 179 ? -12.001 4.098 21.875 1.00 90.56 179 MET A CA 1
ATOM 1468 C C . MET A 1 179 ? -12.469 4.075 23.344 1.00 90.56 179 MET A C 1
ATOM 1470 O O . MET A 1 179 ? -13.190 4.969 23.791 1.00 90.56 179 MET A O 1
ATOM 1474 N N . ARG A 1 180 ? -12.070 3.062 24.126 1.00 92.06 180 ARG A N 1
ATOM 1475 C CA . ARG A 1 180 ? -12.393 2.976 25.563 1.00 92.06 180 ARG A CA 1
ATOM 1476 C C . ARG A 1 180 ? -11.665 4.035 26.394 1.00 92.06 180 ARG A C 1
ATOM 1478 O O . ARG A 1 180 ? -12.247 4.536 27.355 1.00 92.06 180 ARG A O 1
ATOM 1485 N N . LEU A 1 181 ? -10.412 4.347 26.069 1.00 91.44 181 LEU A N 1
ATOM 1486 C CA . LEU A 1 181 ? -9.640 5.401 26.735 1.00 91.44 181 LEU A CA 1
ATOM 1487 C C . LEU A 1 181 ? -10.231 6.785 26.455 1.00 91.44 181 LEU A C 1
ATOM 1489 O O . LEU A 1 181 ? -10.445 7.554 27.390 1.00 91.44 181 LEU A O 1
ATOM 1493 N N . ASP A 1 182 ? -10.587 7.065 25.203 1.00 89.94 182 ASP A N 1
ATOM 1494 C CA . ASP A 1 182 ? -11.180 8.345 24.805 1.00 89.94 182 ASP A CA 1
ATOM 1495 C C . ASP A 1 182 ? -12.534 8.579 25.486 1.00 89.94 182 ASP A C 1
ATOM 1497 O O . ASP A 1 182 ? -12.843 9.696 25.905 1.00 89.94 182 ASP A O 1
ATOM 1501 N N . ARG A 1 183 ? -13.333 7.518 25.670 1.00 89.44 183 ARG A N 1
ATOM 1502 C CA . ARG A 1 183 ? -14.572 7.594 26.460 1.00 89.44 183 ARG A CA 1
ATOM 1503 C C . ARG A 1 183 ? -14.313 7.923 27.927 1.00 89.44 183 ARG A C 1
ATOM 1505 O O . ARG A 1 183 ? -15.008 8.778 28.463 1.00 89.44 183 ARG A O 1
ATOM 1512 N N . ARG A 1 184 ? -13.325 7.285 28.564 1.00 88.94 184 ARG A N 1
ATOM 1513 C CA . ARG A 1 184 ? -12.981 7.550 29.975 1.00 88.94 184 ARG A CA 1
ATOM 1514 C C . ARG A 1 184 ? -12.559 9.003 30.193 1.00 88.94 184 ARG A C 1
ATOM 1516 O O . ARG A 1 184 ? -13.128 9.667 31.049 1.00 88.94 184 ARG A O 1
ATOM 1523 N N . LYS A 1 185 ? -11.684 9.531 29.332 1.00 86.56 185 LYS A N 1
ATOM 1524 C CA . LYS A 1 185 ? -11.249 10.938 29.389 1.00 86.56 185 LYS A CA 1
ATOM 1525 C C . LYS A 1 185 ? -12.405 11.934 29.241 1.00 86.56 185 LYS A C 1
ATOM 1527 O O . LYS A 1 185 ? -12.399 12.976 29.884 1.00 86.56 185 LYS A O 1
ATOM 1532 N N . LYS A 1 186 ? -13.406 11.626 28.406 1.00 82.31 186 LYS A N 1
ATOM 1533 C CA . LYS A 1 186 ? -14.604 12.473 28.256 1.00 82.31 186 LYS A CA 1
ATOM 1534 C C . LYS A 1 186 ? -15.467 12.505 29.518 1.00 82.31 186 LYS A C 1
ATOM 1536 O O . LYS A 1 186 ? -16.000 13.563 29.832 1.00 82.31 186 LYS A O 1
ATOM 1541 N N . VAL A 1 187 ? -15.594 11.372 30.211 1.00 79.50 187 VAL A N 1
ATOM 1542 C CA . VAL A 1 187 ? -16.348 11.270 31.472 1.00 79.50 187 VAL A CA 1
ATOM 1543 C C . VAL A 1 187 ? -15.614 12.004 32.596 1.00 79.50 187 VAL A C 1
ATOM 1545 O O . VAL A 1 187 ? -16.221 12.812 33.284 1.00 79.50 187 VAL A O 1
ATOM 1548 N N . GLU A 1 188 ? -14.301 11.807 32.730 1.00 75.75 188 GLU A N 1
ATOM 1549 C CA . GLU A 1 188 ? -13.479 12.487 33.747 1.00 75.75 188 GLU A CA 1
ATOM 1550 C C . GLU A 1 188 ? -13.373 14.009 33.518 1.00 75.75 188 GLU A C 1
ATOM 1552 O O . GLU A 1 188 ? -13.181 14.769 34.463 1.00 75.75 188 GLU A O 1
ATOM 1557 N N . GLY A 1 189 ? -13.533 14.473 32.273 1.00 64.06 189 GLY A N 1
ATOM 1558 C CA . GLY A 1 189 ? -13.535 15.894 31.911 1.00 64.06 189 GLY A CA 1
ATOM 1559 C C . GLY A 1 189 ? -14.878 16.625 32.076 1.00 64.06 189 GLY A C 1
ATOM 1560 O O . GLY A 1 189 ? -14.931 17.823 31.800 1.00 64.06 189 GLY A O 1
ATOM 1561 N N . HIS A 1 190 ? -15.961 15.948 32.480 1.00 50.78 190 HIS A N 1
ATOM 1562 C CA . HIS A 1 190 ? -17.244 16.577 32.829 1.00 50.78 190 HIS A CA 1
ATOM 1563 C C . HIS A 1 190 ? -17.427 16.568 34.356 1.00 50.78 190 HIS A C 1
ATOM 1565 O O . HIS A 1 190 ? -17.828 15.542 34.901 1.00 50.78 190 HIS A O 1
ATOM 1571 N N . PRO A 1 191 ? -17.169 17.681 35.073 1.00 52.66 191 PRO A N 1
ATOM 1572 C CA . PRO A 1 191 ? -17.549 17.768 36.474 1.00 52.66 191 PRO A CA 1
ATOM 1573 C C . PRO A 1 191 ? -19.079 17.830 36.552 1.00 52.66 191 PRO A C 1
ATOM 1575 O O . PRO A 1 191 ? -19.698 18.814 36.141 1.00 52.66 191 PRO A O 1
ATOM 1578 N N . GLU A 1 192 ? -19.701 16.760 37.044 1.00 55.06 192 GLU A N 1
ATOM 1579 C CA . GLU A 1 192 ? -21.098 16.789 37.469 1.00 55.06 192 GLU A CA 1
ATOM 1580 C C . GLU A 1 192 ? -21.252 17.801 38.614 1.00 55.06 192 GLU A C 1
ATOM 1582 O O . GLU A 1 192 ? -20.519 17.747 39.600 1.00 55.06 192 GLU A O 1
ATOM 1587 N N . GLY A 1 193 ? -22.206 18.728 38.481 1.00 53.09 193 GLY A N 1
ATOM 1588 C CA . GLY A 1 193 ? -22.619 19.613 39.574 1.00 53.09 193 GLY A CA 1
ATOM 1589 C C . GLY A 1 193 ? -22.642 21.101 39.233 1.00 53.09 193 GLY A C 1
ATOM 1590 O O . GLY A 1 193 ? -21.898 21.887 39.810 1.00 53.09 193 GLY A O 1
ATOM 1591 N N . ARG A 1 194 ? -23.544 21.526 38.341 1.00 44.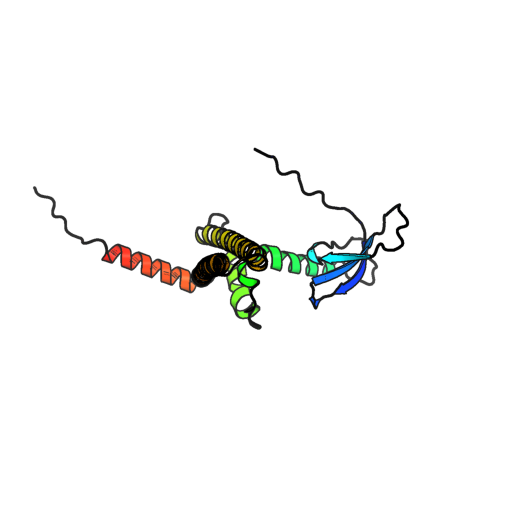41 194 ARG A N 1
ATOM 1592 C CA . ARG A 1 194 ? -24.146 22.861 38.473 1.00 44.41 194 ARG A CA 1
ATOM 1593 C C . ARG A 1 194 ? -25.544 22.664 39.034 1.00 44.41 194 ARG A C 1
ATOM 1595 O O . ARG A 1 194 ? -26.441 22.242 38.310 1.00 44.41 194 ARG A O 1
ATOM 1602 N N . GLU A 1 195 ? -25.692 22.916 40.330 1.00 49.78 195 GLU A N 1
ATOM 1603 C CA . GLU A 1 195 ? -27.000 23.101 40.950 1.00 49.78 195 GLU A CA 1
ATOM 1604 C C . GLU A 1 195 ? -27.742 24.216 40.204 1.00 49.78 195 GLU A C 1
ATOM 1606 O O . GLU A 1 195 ? -27.202 25.301 39.973 1.00 49.78 195 GLU A O 1
ATOM 1611 N N . TYR A 1 196 ? -28.973 23.927 39.788 1.00 42.56 196 TYR A N 1
ATOM 1612 C CA . TYR A 1 196 ? -29.883 24.940 39.271 1.00 42.56 196 TYR A CA 1
ATOM 1613 C C . TYR A 1 196 ? -30.491 25.688 40.464 1.00 42.56 196 TYR A C 1
ATOM 1615 O O . TYR A 1 196 ? -31.056 25.030 41.340 1.00 42.56 196 TYR A O 1
ATOM 1623 N N . PRO A 1 197 ? -30.403 27.028 40.526 1.00 56.94 197 PRO A N 1
ATOM 1624 C CA . PRO A 1 197 ? -31.094 27.777 41.562 1.00 56.94 197 PRO A CA 1
ATOM 1625 C C . PRO A 1 197 ? -32.602 27.778 41.274 1.00 56.94 197 PRO A C 1
ATOM 1627 O O . PRO A 1 197 ? -33.018 27.974 40.128 1.00 56.94 197 PRO A O 1
ATOM 1630 N N . LEU A 1 198 ? -33.387 27.522 42.325 1.00 54.34 198 LEU A N 1
ATOM 1631 C CA . LEU A 1 198 ? -34.835 27.748 42.375 1.00 54.34 198 LEU A CA 1
ATOM 1632 C C . LEU A 1 198 ? -35.150 29.246 42.449 1.00 54.34 198 LEU A C 1
ATOM 1634 O O . LEU A 1 198 ? -34.399 29.966 43.148 1.00 54.34 198 LEU A O 1
#

Foldseek 3Di:
DDPDDPDPLPPFDWDFDAADPVVQKTWIATPDDPDPDVDRTDIDHLLSDQQDPPPDPVDDNVVSNVVSVVVCCCVVQQDALLCPDPCNDPCVCVLGVVLSVVVVPDDCPPPLNVVRVVLRVLSVVLVVLLVVLVVVCVPDDPVVNVVSVVVNVVSVVVSVVSVVVVSQSSDPVSVVVVVVVVVVVVVVPDDPDDDDDD

InterPro domains:
  IPR045140 SHC SH2 domain-binding protein 1-like [PTHR14695] (12-176)
  IPR057508 SHC SH2 domain-binding protein 1-like, N-terminal domain [PF23762] (25-175)

Organism: Caligus rogercresseyi (NCBI:txid217165)

pLDDT: mean 83.62, std 16.4, range [31.75, 97.75]